Protein AF-A0A8S3CYS9-F1 (afdb_monomer)

Foldseek 3Di:
DPPPPFWDWDQDPVRQWIWIAGPLRDIDIFDDDDPDTHCVRVVVCLDPVHPRPVSVVVVVVVVVVVVVVVVPPDDDDDDDDDDDDDDPPDLDPDPDDLCQQVAFAPRVLVVCCSQQNDLSSVLCVVVVNTHLVSVLVDDDSCVCCVDDDPVNPVSQVVQFDQDPVRDTDGDVSSVVSSVVVSVVSVVSVVVVVVVVCVVVPPDPDDDPPADADPVVCVVDVVLVVLVVVVVVVVVDPDDPVVSVLLNNQQRVQVPDPDDFRDHDPSLQVVLVVCCVPVNPVRSVVCPVVRDRRHHPPD

Radius of gyration: 28.62 Å; Cα contacts (8 Å, |Δi|>4): 222; chains: 1; bounding box: 57×71×76 Å

pLDDT: mean 74.85, std 19.6, range [26.31, 97.56]

Structure (mmCIF, N/CA/C/O backbone):
data_AF-A0A8S3CYS9-F1
#
_entry.id   AF-A0A8S3CYS9-F1
#
loop_
_atom_site.group_PDB
_atom_site.id
_atom_site.type_symbol
_atom_site.label_atom_id
_atom_site.label_alt_id
_atom_site.label_comp_id
_atom_site.label_asym_id
_atom_site.label_entity_id
_atom_site.label_seq_id
_atom_site.pdbx_PDB_ins_code
_atom_site.Cartn_x
_atom_site.Cartn_y
_atom_site.Cartn_z
_atom_site.occupancy
_atom_site.B_iso_or_equiv
_atom_site.auth_seq_id
_atom_site.auth_comp_id
_atom_site.auth_asym_id
_atom_site.auth_atom_id
_atom_site.pdbx_PDB_model_num
ATOM 1 N N . LEU A 1 1 ? -2.949 31.900 -1.147 1.00 35.81 1 LEU A N 1
ATOM 2 C CA . LEU A 1 1 ? -1.528 32.241 -1.359 1.00 35.81 1 LEU A CA 1
ATOM 3 C C . LEU A 1 1 ? -0.994 32.680 -0.009 1.00 35.81 1 LEU A C 1
ATOM 5 O O . LEU A 1 1 ? -1.271 33.800 0.388 1.00 35.81 1 LEU A O 1
ATOM 9 N N . GLN A 1 2 ? -0.377 31.772 0.751 1.00 31.06 2 GLN A N 1
ATOM 10 C CA . GLN A 1 2 ? 0.400 32.197 1.918 1.00 31.06 2 GLN A CA 1
ATOM 11 C C . GLN A 1 2 ? 1.504 33.122 1.403 1.00 31.06 2 GLN A C 1
ATOM 13 O O . GLN A 1 2 ? 2.151 32.796 0.404 1.00 31.06 2 GLN A O 1
ATOM 18 N N . GLU A 1 3 ? 1.647 34.288 2.023 1.00 35.66 3 GLU A N 1
ATOM 19 C CA . GLU A 1 3 ? 2.693 35.256 1.710 1.00 35.66 3 GLU A CA 1
ATOM 20 C C . GLU A 1 3 ? 4.051 34.589 1.943 1.00 35.66 3 GLU A C 1
ATOM 22 O O . GLU A 1 3 ? 4.504 34.423 3.071 1.00 35.66 3 GLU A O 1
ATOM 27 N N . ASN A 1 4 ? 4.675 34.123 0.862 1.00 47.19 4 ASN A N 1
ATOM 28 C CA . ASN A 1 4 ? 6.021 33.579 0.912 1.00 47.19 4 ASN A CA 1
ATOM 29 C C . ASN A 1 4 ? 6.972 34.768 1.053 1.00 47.19 4 ASN A C 1
ATOM 31 O O . ASN A 1 4 ? 7.223 35.492 0.093 1.00 47.19 4 ASN A O 1
ATOM 35 N N . THR A 1 5 ? 7.473 34.987 2.263 1.00 56.91 5 THR A N 1
ATOM 36 C CA . THR A 1 5 ? 8.228 36.181 2.667 1.00 56.91 5 THR A CA 1
ATOM 37 C C . THR A 1 5 ? 9.620 36.304 2.044 1.00 56.91 5 THR A C 1
ATOM 39 O O . THR A 1 5 ? 10.365 37.184 2.443 1.00 56.91 5 THR A O 1
ATOM 42 N N . ASP A 1 6 ? 10.017 35.450 1.100 1.00 64.62 6 ASP A N 1
ATOM 43 C CA . ASP A 1 6 ? 11.408 35.367 0.630 1.00 64.62 6 ASP A CA 1
ATOM 44 C C . ASP A 1 6 ? 11.653 35.991 -0.758 1.00 64.62 6 ASP A C 1
ATOM 46 O O . ASP A 1 6 ? 12.804 36.263 -1.126 1.00 64.62 6 ASP A O 1
ATOM 50 N N . TYR A 1 7 ? 10.602 36.216 -1.552 1.00 70.69 7 TYR A N 1
ATOM 51 C CA . TYR A 1 7 ? 10.728 36.742 -2.912 1.00 70.69 7 TYR A CA 1
ATOM 52 C C . TYR A 1 7 ? 9.489 37.517 -3.368 1.00 70.69 7 TYR A C 1
ATOM 54 O O . TYR A 1 7 ? 8.360 37.217 -2.992 1.00 70.69 7 TYR A O 1
ATOM 62 N N . GLU A 1 8 ? 9.720 38.500 -4.232 1.00 80.81 8 GLU A N 1
ATOM 63 C CA . GLU A 1 8 ? 8.696 39.300 -4.896 1.00 80.81 8 GLU A CA 1
ATOM 64 C C . GLU A 1 8 ? 8.614 38.872 -6.369 1.00 80.81 8 GLU A C 1
ATOM 66 O O . GLU A 1 8 ? 9.627 38.848 -7.077 1.00 80.81 8 GLU A O 1
ATOM 71 N N . ILE A 1 9 ? 7.418 38.510 -6.841 1.00 77.38 9 ILE A N 1
ATOM 72 C CA . ILE A 1 9 ? 7.177 38.238 -8.264 1.00 77.38 9 ILE A CA 1
ATOM 73 C C . ILE A 1 9 ? 6.699 39.532 -8.914 1.00 77.38 9 ILE A C 1
ATOM 75 O O . ILE A 1 9 ? 5.634 40.044 -8.580 1.00 77.38 9 ILE A O 1
ATOM 79 N N . ILE A 1 10 ? 7.470 40.030 -9.876 1.00 80.62 10 ILE A N 1
ATOM 80 C CA . ILE A 1 10 ? 7.147 41.230 -10.643 1.00 80.62 10 ILE A CA 1
ATOM 81 C C . ILE A 1 10 ? 6.769 40.788 -12.055 1.00 80.62 10 ILE A C 1
ATOM 83 O O . ILE A 1 10 ? 7.586 40.225 -12.789 1.00 80.62 10 ILE A O 1
ATOM 87 N N . VAL A 1 11 ? 5.520 41.036 -12.438 1.00 78.12 11 VAL A N 1
ATOM 88 C CA . VAL A 1 11 ? 5.015 40.760 -13.787 1.00 78.12 11 VAL A CA 1
ATOM 89 C C . VAL A 1 11 ? 5.029 42.065 -14.572 1.00 78.12 11 VAL A C 1
ATOM 91 O O . VAL A 1 11 ? 4.364 43.024 -14.185 1.00 78.12 11 VAL A O 1
ATOM 94 N N . ASP A 1 12 ? 5.798 42.118 -15.662 1.00 72.38 12 ASP A N 1
ATOM 95 C CA . ASP A 1 12 ? 5.748 43.251 -16.587 1.00 72.38 12 ASP A CA 1
ATOM 96 C C . ASP A 1 12 ? 4.366 43.274 -17.256 1.00 72.38 12 ASP A C 1
ATOM 98 O O . ASP A 1 12 ? 3.922 42.275 -17.829 1.00 72.38 12 ASP A O 1
ATOM 102 N N . ILE A 1 13 ? 3.680 44.413 -17.173 1.00 51.00 13 ILE A N 1
ATOM 103 C CA . ILE A 1 13 ? 2.303 44.621 -17.648 1.00 51.00 13 ILE A CA 1
ATOM 104 C C . ILE A 1 13 ? 2.209 44.411 -19.171 1.00 51.00 13 ILE A C 1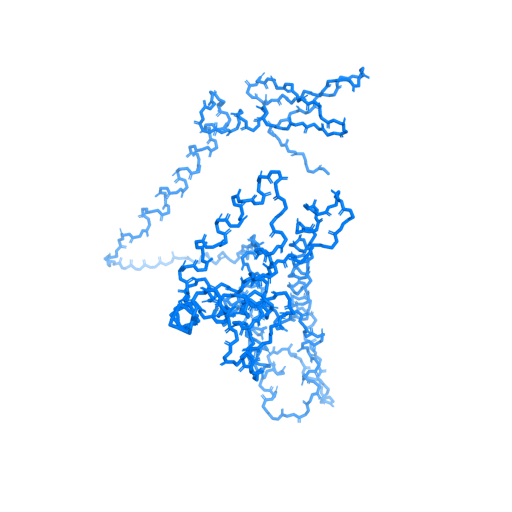
ATOM 106 O O . ILE A 1 13 ? 1.149 44.066 -19.688 1.00 51.00 13 ILE A O 1
ATOM 110 N N . ASN A 1 14 ? 3.337 44.496 -19.886 1.00 60.47 14 ASN A N 1
ATOM 111 C CA . ASN A 1 14 ? 3.435 44.150 -21.306 1.00 60.47 14 ASN A CA 1
ATOM 112 C C . ASN A 1 14 ? 3.485 42.627 -21.581 1.00 60.47 14 ASN A C 1
ATOM 114 O O . ASN A 1 14 ? 3.714 42.207 -22.715 1.00 60.47 14 ASN A O 1
ATOM 118 N N . GLY A 1 15 ? 3.297 41.782 -20.559 1.00 57.56 15 GLY A N 1
ATOM 119 C CA . GLY A 1 15 ? 2.941 40.361 -20.676 1.00 57.56 15 GLY A CA 1
ATOM 120 C C . GLY A 1 15 ? 4.047 39.405 -21.132 1.00 57.56 15 GLY A C 1
ATOM 121 O O . GLY A 1 15 ? 3.821 38.197 -21.206 1.00 57.56 15 GLY A O 1
ATOM 122 N N . ASN A 1 16 ? 5.245 39.914 -21.425 1.00 62.88 16 ASN A N 1
ATOM 123 C CA . ASN A 1 16 ? 6.307 39.112 -22.038 1.00 62.88 16 ASN A CA 1
ATOM 124 C C . ASN A 1 16 ? 7.474 38.773 -21.108 1.00 62.88 16 ASN A C 1
ATOM 126 O O . ASN A 1 16 ? 8.336 37.981 -21.491 1.00 62.88 16 ASN A O 1
ATOM 130 N N . LYS A 1 17 ? 7.526 39.341 -19.898 1.00 75.31 17 LYS A N 1
ATOM 131 C CA . LYS A 1 17 ? 8.601 39.073 -18.937 1.00 75.31 17 LYS A CA 1
ATOM 132 C C . LYS A 1 17 ? 8.051 38.959 -17.523 1.00 75.31 17 LYS A C 1
ATOM 134 O O . LYS A 1 17 ? 7.359 39.848 -17.036 1.00 75.31 17 LYS A O 1
ATOM 139 N N . VAL A 1 18 ? 8.409 37.863 -16.862 1.00 80.31 18 VAL A N 1
ATOM 140 C CA . VAL A 1 18 ? 8.200 37.680 -15.425 1.00 80.31 18 VAL A CA 1
ATOM 141 C C . VAL A 1 18 ? 9.560 37.685 -14.754 1.00 80.31 18 VAL A C 1
ATOM 143 O O . VAL A 1 18 ? 10.491 36.995 -15.180 1.00 80.31 18 VAL A O 1
ATOM 146 N N . LEU A 1 19 ? 9.672 38.501 -13.718 1.00 83.06 19 LEU A N 1
ATOM 147 C CA . LEU A 1 19 ? 10.867 38.676 -12.917 1.00 83.06 19 LEU A CA 1
ATOM 148 C C . LEU A 1 19 ? 10.582 38.133 -11.520 1.00 83.06 19 LEU A C 1
ATOM 150 O O . LEU A 1 19 ? 9.512 38.361 -10.960 1.00 83.06 19 LEU A O 1
ATOM 154 N N . ILE A 1 20 ? 11.558 37.440 -10.946 1.00 83.62 20 ILE A N 1
ATOM 155 C CA . ILE A 1 20 ? 11.566 37.131 -9.517 1.00 83.62 20 ILE A CA 1
ATOM 156 C C . ILE A 1 20 ? 12.689 37.938 -8.891 1.00 83.62 20 ILE A C 1
ATOM 158 O O . ILE A 1 20 ? 13.850 37.807 -9.290 1.00 83.62 20 ILE A O 1
ATOM 162 N N . ARG A 1 21 ? 12.341 38.771 -7.914 1.00 82.75 21 ARG A N 1
ATOM 163 C CA . ARG A 1 21 ? 13.291 39.518 -7.099 1.00 82.75 21 ARG A CA 1
ATOM 164 C C . ARG A 1 21 ? 13.425 38.827 -5.749 1.00 82.75 21 ARG A C 1
ATOM 166 O O . ARG A 1 21 ? 12.468 38.726 -4.989 1.00 82.75 21 ARG A O 1
ATOM 173 N N . CYS A 1 22 ? 14.625 38.346 -5.453 1.00 81.44 22 CYS A N 1
ATOM 174 C CA . CYS A 1 22 ? 14.971 37.898 -4.113 1.00 81.44 22 CYS A CA 1
ATOM 175 C C . CYS A 1 22 ? 15.178 39.122 -3.213 1.00 81.44 22 CYS A C 1
ATO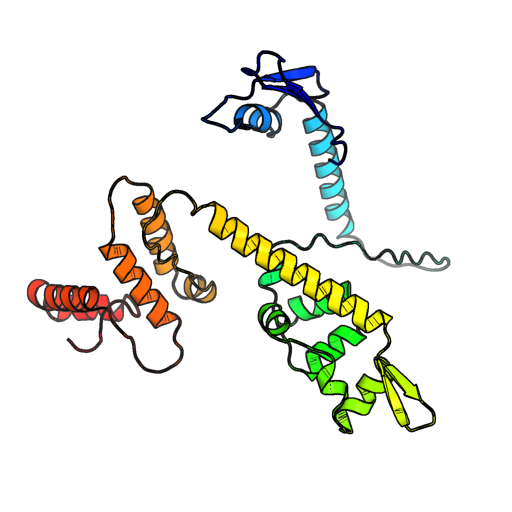M 177 O O . CYS A 1 22 ? 15.670 40.158 -3.665 1.00 81.44 22 CYS A O 1
ATOM 179 N N . GLN A 1 23 ? 14.877 38.998 -1.924 1.00 79.25 23 GLN A N 1
ATOM 180 C CA . GLN A 1 23 ? 15.127 40.062 -0.947 1.00 79.25 23 GLN A CA 1
ATOM 181 C C . GLN A 1 23 ? 16.610 40.450 -0.796 1.00 79.25 23 GLN A C 1
ATOM 183 O O . GLN A 1 23 ? 16.911 41.524 -0.287 1.00 79.25 23 GLN A O 1
ATOM 188 N N . CYS A 1 24 ? 17.554 39.636 -1.286 1.00 78.44 24 CYS A N 1
ATOM 189 C CA . CYS A 1 24 ? 18.963 40.033 -1.385 1.00 78.44 24 CYS A CA 1
ATOM 190 C C . CYS A 1 24 ? 19.227 41.092 -2.480 1.00 78.44 24 CYS A C 1
ATOM 192 O O . CYS A 1 24 ? 20.370 41.494 -2.681 1.00 78.44 24 CYS A O 1
ATOM 194 N N . GLY A 1 25 ? 18.192 41.509 -3.219 1.00 78.56 25 GLY A N 1
ATOM 195 C CA . GLY A 1 25 ? 18.263 42.452 -4.336 1.00 78.56 25 GLY A CA 1
ATOM 196 C C . GLY A 1 25 ? 18.511 41.790 -5.695 1.00 78.56 25 GLY A C 1
ATOM 197 O O . GLY A 1 25 ? 18.332 42.430 -6.733 1.00 78.56 25 GLY A O 1
ATOM 198 N N . ALA A 1 26 ? 18.872 40.503 -5.725 1.00 80.06 26 ALA A N 1
ATOM 199 C CA . ALA A 1 26 ? 19.072 39.779 -6.974 1.00 80.06 26 ALA A CA 1
ATOM 200 C C . ALA A 1 26 ? 17.746 39.611 -7.723 1.00 80.06 26 ALA A C 1
ATOM 202 O O . ALA A 1 26 ? 16.755 39.130 -7.173 1.00 80.06 26 ALA A O 1
ATOM 203 N N . THR A 1 27 ? 17.742 39.975 -9.003 1.00 83.06 27 THR A N 1
ATOM 204 C CA . THR A 1 27 ? 16.575 39.827 -9.875 1.00 83.06 27 THR A CA 1
ATOM 205 C C . THR A 1 27 ? 16.890 38.806 -10.961 1.00 83.06 27 THR A C 1
ATOM 207 O O . THR A 1 27 ? 17.894 38.923 -11.659 1.00 83.06 27 THR A O 1
ATOM 210 N N . SER A 1 28 ? 16.034 37.798 -11.105 1.00 83.12 28 SER A N 1
ATOM 211 C CA . SER A 1 28 ? 16.142 36.769 -12.139 1.00 83.12 28 SER A CA 1
ATOM 212 C C . SER A 1 28 ? 14.980 36.891 -13.113 1.00 83.12 28 SER A C 1
ATOM 214 O O . SER A 1 28 ? 13.820 36.895 -12.707 1.00 83.12 28 SER A O 1
ATOM 216 N N . THR A 1 29 ? 15.285 36.969 -14.408 1.00 84.00 29 THR A N 1
ATOM 217 C CA . THR A 1 29 ? 14.255 36.871 -15.451 1.00 84.00 29 THR A CA 1
ATOM 218 C C . THR A 1 29 ? 13.915 35.406 -15.678 1.00 84.00 29 THR A C 1
ATOM 220 O O . THR A 1 29 ? 14.807 34.581 -15.912 1.00 84.00 29 THR A O 1
ATOM 223 N N . LEU A 1 30 ? 12.627 35.081 -15.609 1.00 80.44 30 LEU A N 1
ATOM 224 C CA . LEU A 1 30 ? 12.147 33.745 -15.918 1.00 80.44 30 LEU A CA 1
ATOM 225 C C . LEU A 1 30 ? 12.046 33.582 -17.433 1.00 80.44 30 LEU A C 1
ATOM 227 O O . LEU A 1 30 ? 11.399 34.377 -18.116 1.00 80.44 30 LEU A O 1
ATOM 2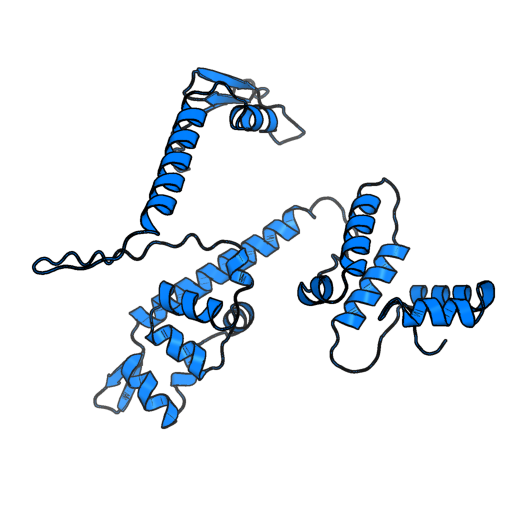31 N N . GLY A 1 31 ? 12.689 32.542 -17.962 1.00 76.12 31 GLY A N 1
ATOM 232 C CA . GLY A 1 31 ? 12.510 32.164 -19.361 1.00 76.12 31 GLY A CA 1
ATOM 233 C C . GLY A 1 31 ? 11.094 31.634 -19.575 1.00 76.12 31 GLY A C 1
ATOM 234 O O . GLY A 1 31 ? 10.596 30.881 -18.743 1.00 76.12 31 GLY A O 1
ATOM 235 N N . ARG A 1 32 ? 10.439 32.003 -20.676 1.00 76.69 32 ARG A N 1
ATOM 236 C CA . ARG A 1 32 ? 9.129 31.450 -21.041 1.00 76.69 32 ARG A CA 1
ATOM 237 C C . ARG A 1 32 ? 9.319 30.284 -22.007 1.00 76.69 32 ARG A C 1
ATOM 239 O O . ARG A 1 32 ? 9.999 30.434 -23.019 1.00 76.69 32 ARG A O 1
ATOM 246 N N . LYS A 1 33 ? 8.705 29.141 -21.708 1.00 74.88 33 LYS A N 1
ATOM 247 C CA . LYS A 1 33 ? 8.569 28.018 -22.641 1.00 74.88 33 LYS A CA 1
ATOM 248 C C . LYS A 1 33 ? 7.083 27.711 -22.776 1.00 74.88 33 LYS A C 1
ATOM 250 O O . LYS A 1 33 ? 6.438 27.333 -21.798 1.00 74.88 33 LYS A O 1
ATOM 255 N N . GLU A 1 34 ? 6.551 27.948 -23.973 1.00 81.56 34 GLU A N 1
ATOM 256 C CA . GLU A 1 34 ? 5.116 27.854 -24.275 1.00 81.56 34 GLU A CA 1
ATOM 257 C C . GLU A 1 34 ? 4.281 28.738 -23.322 1.00 81.56 34 GLU A C 1
ATOM 259 O O . GLU A 1 34 ? 4.378 29.969 -23.369 1.00 81.56 34 GLU A O 1
ATOM 264 N N . ASN A 1 35 ? 3.510 28.124 -22.418 1.00 75.38 35 ASN A N 1
ATOM 265 C CA . ASN A 1 35 ? 2.651 28.792 -21.433 1.00 75.38 35 ASN A CA 1
ATOM 266 C C . ASN A 1 35 ? 3.163 28.676 -19.988 1.00 75.38 35 ASN A C 1
ATOM 268 O O . ASN A 1 35 ? 2.417 28.929 -19.045 1.00 75.38 35 ASN A O 1
ATOM 272 N N . THR A 1 36 ? 4.434 28.310 -19.799 1.00 69.38 36 THR A N 1
ATOM 273 C CA . THR A 1 36 ? 5.048 28.163 -18.471 1.00 69.38 36 THR A CA 1
ATOM 274 C C . THR A 1 36 ? 6.319 28.997 -18.334 1.00 69.38 36 THR A C 1
ATOM 276 O O . THR A 1 36 ? 7.015 29.281 -19.315 1.00 69.38 36 THR A O 1
ATOM 279 N N . TYR A 1 37 ? 6.623 29.400 -17.100 1.00 76.56 37 TYR A N 1
ATOM 280 C CA . TYR A 1 37 ? 7.849 30.114 -16.755 1.00 76.56 37 TYR A CA 1
ATOM 281 C C . TYR A 1 37 ? 8.854 29.152 -16.123 1.00 76.56 37 TYR A C 1
ATOM 283 O O . TYR A 1 37 ? 8.556 28.455 -15.155 1.00 76.56 37 TYR A O 1
ATOM 291 N N . LEU A 1 38 ? 10.062 29.115 -16.676 1.00 77.62 38 LEU A N 1
ATOM 292 C CA . LEU A 1 38 ? 11.155 28.278 -16.209 1.00 77.62 38 LEU A CA 1
ATOM 293 C C . LEU A 1 38 ? 11.817 28.921 -14.988 1.00 77.62 38 LEU A C 1
ATOM 295 O O . LEU A 1 38 ? 12.443 29.978 -15.083 1.00 77.62 38 LEU A O 1
ATOM 299 N N . LEU A 1 39 ? 11.728 28.235 -13.849 1.00 77.94 39 LEU A N 1
ATOM 300 C CA . LEU A 1 39 ? 12.351 28.634 -12.581 1.00 77.94 39 LEU A CA 1
ATOM 301 C C . LEU A 1 39 ? 13.835 28.257 -12.484 1.00 77.94 39 LEU A C 1
ATOM 303 O O . LEU A 1 39 ? 14.471 28.555 -11.481 1.00 77.94 39 LEU A O 1
ATOM 307 N N . SER A 1 40 ? 14.414 27.623 -13.506 1.00 74.81 40 SER A N 1
ATOM 308 C CA . SER A 1 40 ? 15.796 27.119 -13.488 1.00 74.81 40 SER A CA 1
ATOM 309 C C . SER A 1 40 ? 16.833 28.200 -13.161 1.00 74.81 40 SER A C 1
ATOM 311 O O . SER A 1 40 ? 17.780 27.939 -12.419 1.00 74.81 40 SER A O 1
ATOM 313 N N . ASN A 1 41 ? 16.630 29.425 -13.651 1.00 69.69 41 ASN A N 1
ATOM 314 C CA . ASN A 1 41 ? 17.501 30.564 -13.349 1.00 69.69 41 ASN A CA 1
ATOM 315 C C . ASN A 1 41 ? 17.421 30.976 -11.871 1.00 69.69 41 ASN A C 1
ATOM 317 O O . ASN A 1 41 ? 18.443 31.265 -11.255 1.00 69.69 41 ASN A O 1
ATOM 321 N N . TYR A 1 42 ? 16.218 30.950 -11.293 1.00 73.88 42 TYR A N 1
ATOM 322 C CA . TYR A 1 42 ? 15.999 31.259 -9.882 1.00 73.88 42 TYR A CA 1
ATOM 323 C C . TYR A 1 42 ? 16.495 30.130 -8.967 1.00 73.88 42 TYR A C 1
ATOM 325 O O . TYR A 1 42 ? 17.160 30.388 -7.971 1.00 73.88 42 TYR A O 1
ATOM 333 N N . LEU A 1 43 ? 16.274 28.867 -9.335 1.00 73.62 43 LEU A N 1
ATOM 334 C CA . LEU A 1 43 ? 16.767 27.719 -8.570 1.00 73.62 43 LEU A CA 1
ATOM 335 C C . LEU A 1 43 ? 18.298 27.685 -8.513 1.00 73.62 43 LEU A C 1
ATOM 337 O O . LEU A 1 43 ? 18.857 27.395 -7.462 1.00 73.62 43 LEU A O 1
ATOM 341 N N . ARG A 1 44 ? 18.986 28.088 -9.589 1.00 73.62 44 ARG A N 1
ATOM 342 C CA . ARG A 1 44 ? 20.449 28.255 -9.580 1.00 73.62 44 ARG A CA 1
ATOM 343 C C . ARG A 1 44 ? 20.910 29.322 -8.579 1.00 73.62 44 ARG A C 1
ATOM 345 O O . ARG A 1 44 ? 21.976 29.190 -7.985 1.00 73.62 44 ARG A O 1
ATOM 352 N N . HIS A 1 45 ? 20.099 30.355 -8.360 1.00 75.81 45 HIS A N 1
ATOM 353 C CA . HIS A 1 45 ? 20.340 31.356 -7.322 1.00 75.81 45 HIS A CA 1
ATOM 354 C C . HIS A 1 45 ? 20.079 30.819 -5.901 1.00 75.81 45 HIS A C 1
ATOM 356 O O . HIS A 1 45 ? 20.628 31.358 -4.946 1.00 75.81 45 HIS A O 1
ATOM 362 N N . LEU A 1 46 ? 19.294 29.751 -5.738 1.00 68.44 46 LEU A N 1
ATOM 363 C CA . LEU A 1 46 ? 19.020 29.130 -4.437 1.00 68.44 46 LEU A CA 1
ATOM 364 C C . LEU A 1 46 ? 19.973 27.980 -4.073 1.00 68.44 46 LEU A C 1
ATOM 366 O O . LEU A 1 46 ? 20.034 27.592 -2.913 1.00 68.44 46 LEU A O 1
ATOM 370 N N . THR A 1 47 ? 20.724 27.434 -5.031 1.00 72.31 47 THR A N 1
ATOM 371 C CA . THR A 1 47 ? 21.696 26.357 -4.772 1.00 72.31 47 THR A CA 1
ATOM 372 C C . THR A 1 47 ? 23.003 26.864 -4.143 1.00 72.31 47 THR A C 1
ATOM 374 O O . THR A 1 47 ? 23.406 27.997 -4.405 1.00 72.31 47 THR A O 1
ATOM 377 N N . ASN A 1 48 ? 23.688 25.992 -3.381 1.00 56.91 48 ASN A N 1
ATOM 378 C CA . ASN A 1 48 ? 24.870 26.204 -2.507 1.00 56.91 48 ASN A CA 1
ATOM 379 C C . ASN A 1 48 ? 26.090 26.963 -3.082 1.00 56.91 48 ASN A C 1
ATOM 381 O O . ASN A 1 48 ? 27.088 27.133 -2.390 1.00 56.91 48 ASN A O 1
ATOM 385 N N . GLN A 1 49 ? 26.046 27.417 -4.331 1.00 60.75 49 GLN A N 1
ATOM 386 C CA . GLN A 1 49 ? 27.106 28.195 -4.978 1.00 60.75 49 GLN A CA 1
ATOM 387 C C . GLN A 1 49 ? 26.733 29.672 -5.176 1.00 60.75 49 GLN A C 1
ATOM 389 O O . GLN A 1 49 ? 27.495 30.417 -5.791 1.00 60.75 49 GLN A O 1
ATOM 394 N N . SER A 1 50 ? 25.568 30.119 -4.695 1.00 62.44 50 SER A N 1
ATOM 395 C CA . SER A 1 50 ? 25.143 31.505 -4.883 1.00 62.44 50 SER A CA 1
ATOM 396 C C . SER A 1 50 ? 25.679 32.442 -3.783 1.00 62.44 50 SER A C 1
ATOM 398 O O . SER A 1 50 ? 25.721 32.079 -2.604 1.00 62.44 50 SER A O 1
ATOM 400 N N . PRO A 1 51 ? 26.041 33.694 -4.123 1.00 66.50 51 PRO A N 1
ATOM 401 C CA . PRO A 1 51 ? 26.428 34.718 -3.148 1.00 66.50 51 PRO A CA 1
ATOM 402 C C . PRO A 1 51 ? 25.223 35.292 -2.369 1.00 66.50 51 PRO A C 1
ATOM 404 O O . PRO A 1 51 ? 25.300 36.383 -1.808 1.00 66.50 51 PRO A O 1
ATOM 407 N N . CYS A 1 52 ? 24.073 34.606 -2.363 1.00 75.44 52 CYS A N 1
ATOM 408 C CA . CYS A 1 52 ? 22.852 35.110 -1.749 1.00 75.44 52 CYS A CA 1
ATOM 409 C C . CYS A 1 52 ? 22.907 34.994 -0.222 1.00 75.44 52 CYS A C 1
ATOM 411 O O . CYS A 1 52 ? 22.831 33.902 0.339 1.00 75.44 52 CYS A O 1
ATOM 413 N N . ILE A 1 53 ? 22.953 36.141 0.457 1.00 70.62 53 ILE A N 1
ATOM 414 C CA . ILE A 1 53 ? 23.039 36.236 1.923 1.00 70.62 53 ILE A CA 1
ATOM 415 C C . ILE A 1 53 ? 21.866 35.524 2.624 1.00 70.62 53 ILE A C 1
ATOM 417 O O . ILE A 1 53 ? 22.040 34.969 3.704 1.00 70.62 53 ILE A O 1
ATOM 421 N N . ILE A 1 54 ? 20.676 35.497 2.016 1.00 71.31 54 ILE A N 1
ATOM 422 C CA . ILE A 1 54 ? 19.481 34.856 2.595 1.00 71.31 54 ILE A CA 1
ATOM 423 C C . ILE A 1 54 ? 19.597 33.332 2.541 1.00 71.31 54 ILE A C 1
ATOM 425 O O . ILE A 1 54 ? 19.312 32.656 3.527 1.00 71.31 54 ILE A O 1
ATOM 429 N N . VAL A 1 55 ? 20.078 32.798 1.416 1.00 66.62 55 VAL A N 1
ATOM 430 C CA . VAL A 1 55 ? 20.343 31.363 1.243 1.00 66.62 55 VAL A CA 1
ATOM 431 C C . VAL A 1 55 ? 21.458 30.923 2.191 1.00 66.62 55 VAL A C 1
ATOM 433 O O . VAL A 1 55 ? 21.308 29.925 2.887 1.00 66.62 55 VAL A O 1
ATOM 436 N N . GLN A 1 56 ? 22.526 31.717 2.316 1.00 67.69 56 GLN A N 1
ATOM 437 C CA . GLN A 1 56 ? 23.625 31.431 3.242 1.00 67.69 56 GLN A CA 1
ATOM 438 C C . GLN A 1 56 ? 23.198 31.476 4.715 1.00 67.69 56 GLN A C 1
ATOM 440 O O . GLN A 1 56 ? 23.646 30.641 5.495 1.00 67.69 56 GLN A O 1
ATOM 445 N N . LYS A 1 57 ? 22.313 32.402 5.110 1.00 71.94 57 LYS A N 1
ATOM 446 C CA . LYS A 1 57 ? 21.744 32.426 6.469 1.00 71.94 57 LYS A CA 1
ATOM 447 C C . LYS A 1 57 ? 20.887 31.192 6.753 1.00 71.94 57 LYS A C 1
ATOM 449 O O . LYS A 1 57 ? 20.997 30.624 7.831 1.00 71.94 57 LYS A O 1
ATOM 454 N N . LYS A 1 58 ? 20.066 30.750 5.794 1.00 68.38 58 LYS A N 1
ATOM 455 C CA . LYS A 1 58 ? 19.246 29.538 5.957 1.00 68.38 58 LYS A CA 1
ATOM 456 C C . LYS A 1 58 ? 20.095 28.269 6.037 1.00 68.38 58 LYS A C 1
ATOM 458 O O . LYS A 1 58 ? 19.780 27.402 6.840 1.00 68.38 58 LYS A O 1
ATOM 463 N N . LEU A 1 59 ? 21.174 28.189 5.258 1.00 66.44 59 LEU A N 1
ATOM 464 C CA . LEU A 1 59 ? 22.120 27.072 5.315 1.00 66.44 59 LEU A CA 1
ATOM 465 C C . LEU A 1 59 ? 22.882 27.042 6.644 1.00 66.44 59 LEU A C 1
ATOM 467 O O . LEU A 1 59 ? 22.918 25.999 7.279 1.00 66.44 59 LEU A O 1
ATOM 471 N N . LYS A 1 60 ? 23.379 28.189 7.131 1.00 66.19 60 LYS A N 1
ATOM 472 C CA . LYS A 1 60 ? 24.021 28.263 8.456 1.00 66.19 60 LYS A CA 1
ATOM 473 C C . LYS A 1 60 ? 23.086 27.848 9.589 1.00 66.19 60 LYS A C 1
ATOM 475 O O . LYS A 1 60 ? 23.487 27.059 10.431 1.00 66.19 60 LYS A O 1
ATOM 480 N N . ASN A 1 61 ? 21.836 28.310 9.570 1.00 67.94 61 ASN A N 1
ATOM 481 C CA . ASN A 1 61 ? 20.856 27.899 10.574 1.00 67.94 61 ASN A CA 1
ATOM 482 C C . ASN A 1 61 ? 20.539 26.395 10.482 1.00 67.94 61 ASN A C 1
ATOM 484 O O . ASN A 1 61 ? 20.313 25.759 11.503 1.00 67.94 61 ASN A O 1
ATOM 488 N N . ALA A 1 62 ? 20.516 25.813 9.278 1.00 62.75 62 ALA A N 1
ATOM 489 C CA . ALA A 1 62 ? 20.296 24.378 9.096 1.00 62.75 62 ALA A CA 1
ATOM 490 C C . ALA A 1 62 ? 21.486 23.536 9.592 1.00 62.75 62 ALA A C 1
ATOM 492 O O . ALA A 1 62 ? 21.274 22.488 10.199 1.00 62.75 62 ALA A O 1
ATOM 493 N N . ASP A 1 63 ? 22.713 24.016 9.386 1.00 63.00 63 ASP A N 1
ATOM 494 C CA . ASP A 1 63 ? 23.937 23.367 9.863 1.00 63.00 63 ASP A CA 1
ATOM 495 C C . ASP A 1 63 ? 24.084 23.477 11.394 1.00 63.00 63 ASP A C 1
ATOM 497 O O . ASP A 1 63 ? 24.496 22.513 12.037 1.00 63.00 63 ASP A O 1
ATOM 501 N N . GLU A 1 64 ? 23.681 24.601 12.001 1.00 61.38 64 GLU A N 1
ATOM 502 C CA . GLU A 1 64 ? 23.623 24.769 13.465 1.00 61.38 64 GLU A CA 1
ATOM 503 C C . GLU A 1 64 ? 22.597 23.815 14.102 1.00 61.38 64 GLU A C 1
ATOM 505 O O . GLU A 1 64 ? 22.902 23.140 15.083 1.00 61.38 64 GLU A O 1
ATOM 510 N N . ILE A 1 65 ? 21.422 23.654 13.481 1.00 57.94 65 ILE A N 1
ATOM 511 C CA . ILE A 1 65 ? 20.408 22.679 13.916 1.00 57.94 65 ILE A CA 1
ATOM 512 C C . ILE A 1 65 ? 20.922 21.236 13.761 1.00 57.94 65 ILE A C 1
ATOM 514 O O . ILE A 1 65 ? 20.609 20.373 14.580 1.00 57.94 65 ILE A O 1
ATOM 518 N N . ALA A 1 66 ? 21.717 20.938 12.732 1.00 56.44 66 ALA A N 1
ATOM 519 C CA . ALA A 1 66 ? 22.310 19.613 12.552 1.00 56.44 66 ALA A CA 1
ATOM 520 C C . ALA A 1 66 ? 23.437 19.324 13.566 1.00 56.44 66 ALA A C 1
ATOM 522 O O . ALA A 1 66 ? 23.573 18.185 14.014 1.00 56.44 66 ALA A O 1
ATOM 523 N N . ALA A 1 67 ? 24.211 20.341 13.958 1.00 55.75 67 ALA A N 1
ATOM 524 C CA . ALA A 1 67 ? 25.286 20.219 14.942 1.00 55.75 67 ALA A CA 1
ATOM 525 C C . ALA A 1 67 ? 24.761 20.009 16.376 1.00 55.75 67 ALA A C 1
ATOM 527 O O . ALA A 1 67 ? 25.271 19.137 17.084 1.00 55.75 67 ALA A O 1
ATOM 528 N N . ASP A 1 68 ? 23.698 20.716 16.775 1.00 50.00 68 ASP A N 1
ATOM 529 C CA . ASP A 1 68 ? 23.060 20.547 18.095 1.00 50.00 68 ASP A CA 1
ATOM 530 C C . ASP A 1 68 ? 22.434 19.150 18.274 1.00 50.00 68 ASP A C 1
ATOM 532 O O . ASP A 1 68 ? 22.442 18.574 19.366 1.00 50.00 68 ASP A O 1
ATOM 536 N N . ASN A 1 69 ? 21.960 18.542 17.184 1.00 50.22 69 ASN A N 1
ATOM 537 C CA . ASN A 1 69 ? 21.429 17.177 17.203 1.00 50.22 69 ASN A CA 1
ATOM 538 C C . ASN A 1 69 ? 22.522 16.094 17.291 1.00 50.22 69 ASN A C 1
ATOM 540 O O . ASN A 1 69 ? 22.225 14.967 17.682 1.00 50.22 69 ASN A O 1
ATOM 544 N N . LEU A 1 70 ? 23.781 16.411 16.965 1.00 46.56 70 LEU A N 1
ATOM 545 C CA . LEU A 1 70 ? 24.902 15.470 17.071 1.00 46.56 70 LEU A CA 1
ATOM 546 C C . LEU A 1 70 ? 25.565 15.514 18.460 1.00 46.56 70 LEU A C 1
ATOM 548 O O . LEU A 1 70 ? 25.982 14.477 18.981 1.00 46.56 70 LEU A O 1
ATOM 552 N N . ALA A 1 71 ? 25.615 16.698 19.081 1.00 45.09 71 ALA A N 1
ATOM 553 C CA . ALA A 1 71 ? 26.222 16.919 20.397 1.00 45.09 71 ALA A CA 1
ATOM 554 C C . ALA A 1 71 ? 25.401 16.351 21.574 1.00 45.09 71 ALA A C 1
ATOM 556 O O . ALA A 1 71 ? 25.941 16.160 22.658 1.00 45.09 71 ALA A O 1
ATOM 557 N N . SER A 1 72 ? 24.121 16.022 21.372 1.00 47.56 72 SER A N 1
ATOM 558 C CA . SER A 1 72 ? 23.235 15.478 22.416 1.00 47.56 72 SER A CA 1
ATOM 559 C C . SER A 1 72 ? 23.307 13.950 22.599 1.00 47.56 72 SER A C 1
ATOM 561 O O . SER A 1 72 ? 22.538 13.395 23.381 1.00 47.56 72 SER A O 1
ATOM 563 N N . SER A 1 73 ? 24.230 13.252 21.916 1.00 40.62 73 SER A N 1
ATOM 564 C CA . SER A 1 73 ? 24.314 11.776 21.921 1.00 40.62 73 SER A CA 1
ATOM 565 C C . SER A 1 73 ? 25.445 11.159 22.764 1.00 40.62 73 SER A C 1
ATOM 567 O O . SER A 1 73 ? 25.558 9.935 22.814 1.00 40.62 73 SER A O 1
ATOM 569 N N . PHE A 1 74 ? 26.247 11.958 23.473 1.00 41.53 74 PHE A N 1
ATOM 570 C CA . PHE A 1 74 ? 27.299 11.463 24.371 1.00 41.53 74 PHE A CA 1
ATOM 571 C C . PHE A 1 74 ? 27.382 12.306 25.649 1.00 41.53 74 PHE A C 1
ATOM 573 O O . PHE A 1 74 ? 28.127 13.275 25.693 1.00 41.53 74 PHE A O 1
ATOM 580 N N . ASP A 1 75 ? 26.623 11.928 26.680 1.00 31.83 75 ASP A N 1
ATOM 581 C CA . ASP A 1 75 ? 27.077 11.982 28.077 1.00 31.83 75 ASP A CA 1
ATOM 582 C C . ASP A 1 75 ? 26.042 11.321 29.000 1.00 31.83 75 ASP A C 1
ATOM 584 O O . ASP A 1 75 ? 24.919 11.796 29.162 1.00 31.83 75 ASP A O 1
ATOM 588 N N . THR A 1 76 ? 26.426 10.217 29.641 1.00 35.41 76 THR A N 1
ATOM 589 C CA . THR A 1 76 ? 25.738 9.703 30.831 1.00 35.41 76 THR A CA 1
ATOM 590 C C . THR A 1 76 ? 26.772 9.288 31.866 1.00 35.41 76 THR A C 1
ATOM 592 O O . THR A 1 76 ? 27.332 8.196 31.771 1.00 35.41 76 THR A O 1
ATOM 595 N N . THR A 1 77 ? 26.956 10.126 32.886 1.00 33.66 77 THR A N 1
ATOM 596 C CA . THR A 1 77 ? 27.295 9.697 34.250 1.00 33.66 77 THR A CA 1
ATOM 597 C C . THR A 1 77 ? 26.562 10.569 35.273 1.00 33.66 77 THR A C 1
ATOM 599 O O . THR A 1 77 ? 26.553 11.791 35.159 1.00 33.66 77 THR A O 1
ATOM 602 N N . ASP A 1 78 ? 25.946 9.872 36.231 1.00 31.12 78 ASP A N 1
ATOM 603 C CA . ASP A 1 78 ? 25.224 10.255 37.456 1.00 31.12 78 ASP A CA 1
ATOM 604 C C . ASP A 1 78 ? 25.474 11.636 38.107 1.00 31.12 78 ASP A C 1
ATOM 606 O O . ASP A 1 78 ? 26.612 12.072 38.259 1.00 31.12 78 ASP A O 1
ATOM 610 N N . VAL A 1 79 ? 24.403 12.247 38.652 1.00 34.94 79 VAL A N 1
ATOM 611 C CA . VAL A 1 79 ? 24.085 12.341 40.106 1.00 34.94 79 VAL A CA 1
ATOM 612 C C . VAL A 1 79 ? 22.957 13.379 40.367 1.00 34.94 79 VAL A C 1
ATOM 614 O O . VAL A 1 79 ? 23.087 14.554 40.057 1.00 34.94 79 VAL A O 1
ATOM 617 N N . SER A 1 80 ? 21.900 12.921 41.059 1.00 30.28 80 SER A N 1
ATOM 618 C CA . SER A 1 80 ? 21.056 13.622 42.060 1.00 30.28 80 SER A CA 1
ATOM 619 C C . SER A 1 80 ? 20.152 14.830 41.712 1.00 30.28 80 SER A C 1
ATOM 621 O O . SER A 1 80 ? 20.590 15.968 41.620 1.00 30.28 80 SER A O 1
ATOM 623 N N . ALA A 1 81 ? 18.851 14.543 41.852 1.00 31.08 81 ALA A N 1
ATOM 624 C CA . ALA A 1 81 ? 17.813 15.263 42.610 1.00 31.08 81 ALA A CA 1
ATOM 625 C C . ALA A 1 81 ? 17.237 16.621 42.138 1.00 31.08 81 ALA A C 1
ATOM 627 O O . ALA A 1 81 ? 17.835 17.681 42.267 1.00 31.08 81 ALA A O 1
ATOM 628 N N . ASP A 1 82 ? 15.930 16.515 41.873 1.00 28.27 82 ASP A N 1
ATOM 629 C CA . ASP A 1 82 ? 14.829 17.370 42.340 1.00 28.27 82 ASP A CA 1
ATOM 630 C C . ASP A 1 82 ? 14.317 18.511 41.436 1.00 28.27 82 ASP A C 1
ATOM 632 O O . ASP A 1 82 ? 15.043 19.397 41.003 1.00 28.27 82 ASP A O 1
ATOM 636 N N . LYS A 1 83 ? 12.984 18.482 41.257 1.00 28.88 83 LYS A N 1
ATOM 637 C CA . LYS A 1 83 ? 12.075 19.526 40.741 1.00 28.88 83 LYS A CA 1
ATOM 638 C C . LYS A 1 83 ? 12.327 20.089 39.330 1.00 28.88 83 LYS A C 1
ATOM 640 O O . LYS A 1 83 ? 13.118 21.000 39.131 1.00 28.88 83 LYS A O 1
ATOM 645 N N . THR A 1 84 ? 11.424 19.816 38.383 1.00 26.31 84 THR A N 1
ATOM 646 C CA . THR A 1 84 ? 10.131 20.522 38.184 1.00 26.31 84 THR A CA 1
ATOM 647 C C . THR A 1 84 ? 9.517 20.094 36.840 1.00 26.31 84 THR A C 1
ATOM 649 O O . THR A 1 84 ? 10.215 19.960 35.841 1.00 26.31 84 THR A O 1
ATOM 652 N N . LEU A 1 85 ? 8.197 19.895 36.826 1.00 30.45 85 LEU A N 1
ATOM 653 C CA . LEU A 1 85 ? 7.347 19.711 35.646 1.00 30.45 85 LEU A CA 1
ATOM 654 C C . LEU A 1 85 ? 7.610 20.740 34.535 1.00 30.45 85 LEU A C 1
ATOM 656 O O . LEU A 1 85 ? 7.391 21.926 34.767 1.00 30.45 85 LEU A O 1
ATOM 660 N N . ILE A 1 86 ? 7.866 20.263 33.312 1.00 26.61 86 ILE A N 1
ATOM 661 C CA . ILE A 1 86 ? 7.252 20.801 32.086 1.00 26.61 86 ILE A CA 1
ATOM 662 C C . ILE A 1 86 ? 6.897 19.609 31.183 1.00 26.61 86 ILE A C 1
ATOM 664 O O . ILE A 1 86 ? 7.720 19.117 30.415 1.00 26.61 86 ILE A O 1
ATOM 668 N N . MET A 1 87 ? 5.653 19.132 31.286 1.00 32.62 87 MET A N 1
ATOM 669 C CA . MET A 1 87 ? 5.023 18.376 30.203 1.00 32.62 87 MET A CA 1
ATOM 670 C C . MET A 1 87 ? 4.841 19.339 29.031 1.00 32.62 87 MET A C 1
ATOM 672 O O . MET A 1 87 ? 4.022 20.254 29.101 1.00 32.62 87 MET A O 1
ATOM 676 N N . SER A 1 88 ? 5.615 19.154 27.968 1.00 27.42 88 SER A N 1
ATOM 677 C CA . SER A 1 88 ? 5.353 19.787 26.677 1.00 27.42 88 SER A CA 1
ATOM 678 C C . SER A 1 88 ? 4.683 18.767 25.758 1.00 27.42 88 SER A C 1
ATOM 680 O O . SER A 1 88 ? 5.279 18.238 24.826 1.00 27.42 88 SER A O 1
ATOM 682 N N . ASP A 1 89 ? 3.403 18.503 26.027 1.00 33.78 89 ASP A N 1
ATOM 683 C CA . ASP A 1 89 ? 2.504 17.880 25.056 1.00 33.78 89 ASP A CA 1
ATOM 684 C C . ASP A 1 89 ? 2.216 18.898 23.947 1.00 33.78 89 ASP A C 1
ATOM 686 O O . ASP A 1 89 ? 1.218 19.620 23.959 1.00 33.78 89 ASP A O 1
ATOM 690 N N . THR A 1 90 ? 3.112 18.969 22.970 1.00 32.88 90 THR A N 1
ATOM 691 C CA . THR A 1 90 ? 2.746 19.454 21.641 1.00 32.88 90 THR A CA 1
ATOM 692 C C . THR A 1 90 ? 2.805 18.255 20.705 1.00 32.88 90 THR A C 1
ATOM 694 O O . THR A 1 90 ? 3.890 17.707 20.505 1.00 32.88 90 THR A O 1
ATOM 697 N N . PRO A 1 91 ? 1.670 17.786 20.147 1.00 37.31 91 PRO A N 1
ATOM 698 C CA . PRO A 1 91 ? 1.726 16.821 19.068 1.00 37.31 91 PRO A CA 1
ATOM 699 C C . PRO A 1 91 ? 2.343 17.562 17.889 1.00 37.31 91 PRO A C 1
ATOM 701 O O . PRO A 1 91 ? 1.715 18.407 17.249 1.00 37.31 91 PRO A O 1
ATOM 704 N N . SER A 1 92 ? 3.627 17.297 17.674 1.00 38.59 92 SER A N 1
ATOM 705 C CA . SER A 1 92 ? 4.353 17.696 16.485 1.00 38.59 92 SER A CA 1
ATOM 706 C C . SER A 1 92 ? 3.524 17.213 15.303 1.00 38.59 92 SER A C 1
ATOM 708 O O . SER A 1 92 ? 3.258 16.023 15.151 1.00 38.59 92 SER A O 1
ATOM 710 N N . ASN A 1 93 ? 3.042 18.164 14.509 1.00 41.03 93 ASN A N 1
ATOM 711 C CA . ASN A 1 93 ? 2.334 17.898 13.272 1.00 41.03 93 ASN A CA 1
ATOM 712 C C . ASN A 1 93 ? 3.380 17.311 12.319 1.00 41.03 93 ASN A C 1
ATOM 714 O O . ASN A 1 93 ? 4.136 18.045 11.682 1.00 41.03 93 ASN A O 1
ATOM 718 N N . ILE A 1 94 ? 3.543 15.989 12.355 1.00 50.78 94 ILE A N 1
ATOM 719 C CA . ILE A 1 94 ? 4.548 15.305 11.550 1.00 50.78 94 ILE A CA 1
ATOM 720 C C . ILE A 1 94 ? 4.173 15.539 10.107 1.00 50.78 94 ILE A C 1
ATOM 722 O O . ILE A 1 94 ? 3.065 15.225 9.672 1.00 50.78 94 ILE A O 1
ATOM 726 N N . ASN A 1 95 ? 5.119 16.098 9.372 1.00 55.62 95 ASN A N 1
ATOM 727 C CA . ASN A 1 95 ? 5.005 16.223 7.941 1.00 55.62 95 ASN A CA 1
ATOM 728 C C . ASN A 1 95 ? 5.067 14.806 7.352 1.00 55.62 95 ASN A C 1
ATOM 730 O O . ASN A 1 95 ? 6.145 14.224 7.234 1.00 55.62 95 ASN A O 1
ATOM 734 N N . LEU A 1 96 ? 3.898 14.216 7.099 1.00 70.56 96 LEU A N 1
ATOM 735 C CA . LEU A 1 96 ? 3.771 12.893 6.502 1.00 70.56 96 LEU A CA 1
ATOM 736 C C . LEU A 1 96 ? 4.356 12.959 5.087 1.00 70.56 96 LEU A C 1
ATOM 738 O O . LEU A 1 96 ? 3.795 13.599 4.200 1.00 70.56 96 LEU A O 1
ATOM 742 N N . THR A 1 97 ? 5.514 12.337 4.891 1.00 76.62 97 THR A N 1
ATOM 743 C CA . THR A 1 97 ? 6.169 12.243 3.582 1.00 76.62 97 THR A CA 1
ATOM 744 C C . THR A 1 97 ? 5.568 11.099 2.762 1.00 76.62 97 THR A C 1
ATOM 746 O O . THR A 1 97 ? 4.912 10.211 3.301 1.00 76.62 97 THR A O 1
ATOM 749 N N . GLU A 1 98 ? 5.821 11.071 1.449 1.00 71.12 98 GLU A N 1
ATOM 750 C CA . GLU A 1 98 ? 5.335 10.002 0.553 1.00 71.12 98 GLU A CA 1
ATOM 751 C C . GLU A 1 98 ? 5.784 8.594 0.986 1.00 71.12 98 GLU A C 1
ATOM 753 O O . GLU A 1 98 ? 5.102 7.611 0.705 1.00 71.12 98 GLU A O 1
ATOM 758 N N . GLN A 1 99 ? 6.887 8.490 1.737 1.00 80.69 99 GLN A N 1
ATOM 759 C CA . GLN A 1 99 ? 7.390 7.222 2.274 1.00 80.69 99 GLN A CA 1
ATOM 760 C C . GLN A 1 99 ? 6.389 6.542 3.213 1.00 80.69 99 GLN A C 1
ATOM 762 O O . GLN A 1 99 ? 6.378 5.315 3.289 1.00 80.69 99 GLN A O 1
ATOM 767 N N . VAL A 1 100 ? 5.516 7.312 3.870 1.00 87.81 100 VAL A N 1
ATOM 768 C CA . VAL A 1 100 ? 4.501 6.795 4.795 1.00 87.81 100 VAL A CA 1
ATOM 769 C C . VAL A 1 100 ? 3.586 5.766 4.129 1.00 87.81 100 VAL A C 1
ATOM 771 O O . VAL A 1 100 ? 3.179 4.811 4.782 1.00 87.81 100 VAL A O 1
ATOM 774 N N . LEU A 1 101 ? 3.311 5.898 2.827 1.00 89.75 101 LEU A N 1
ATOM 775 C CA . LEU A 1 101 ? 2.450 4.959 2.098 1.00 89.75 101 LEU A CA 1
ATOM 776 C C . LEU A 1 101 ? 3.031 3.535 2.044 1.00 89.75 101 LEU A C 1
ATOM 778 O O . LEU A 1 101 ? 2.285 2.578 1.900 1.00 89.75 101 LEU A O 1
ATOM 782 N N . SER A 1 102 ? 4.347 3.384 2.219 1.00 88.31 102 SER A N 1
ATOM 783 C CA . SER A 1 102 ? 5.026 2.081 2.241 1.00 88.31 102 SER A CA 1
ATOM 784 C C . SER A 1 102 ? 5.124 1.441 3.632 1.00 88.31 102 SER A C 1
ATOM 786 O O . SER A 1 102 ? 5.683 0.351 3.763 1.00 88.31 102 SER A O 1
ATOM 788 N N . PHE A 1 103 ? 4.622 2.095 4.686 1.00 91.62 103 PHE A N 1
ATOM 789 C CA . PHE A 1 103 ? 4.807 1.614 6.055 1.00 91.62 103 PHE A CA 1
ATOM 790 C C . PHE A 1 103 ? 4.007 0.335 6.329 1.00 91.62 103 PHE A C 1
ATOM 792 O O . PHE A 1 103 ? 2.828 0.212 5.982 1.00 91.62 103 PHE A O 1
ATOM 799 N N . ARG A 1 104 ? 4.672 -0.617 6.995 1.00 92.94 104 ARG A N 1
ATOM 800 C CA . ARG A 1 104 ? 4.140 -1.929 7.384 1.00 92.94 104 ARG A CA 1
ATOM 801 C C . ARG A 1 104 ? 4.588 -2.293 8.799 1.00 92.94 104 ARG A C 1
ATOM 803 O O . ARG A 1 104 ? 5.647 -1.848 9.244 1.00 92.94 104 ARG A O 1
ATOM 810 N N . ASN A 1 105 ? 3.810 -3.144 9.459 1.00 95.50 105 ASN A N 1
ATOM 811 C CA . ASN A 1 105 ? 4.050 -3.692 10.792 1.00 95.50 105 ASN A CA 1
ATOM 812 C C . ASN A 1 105 ? 4.393 -2.588 11.807 1.00 95.50 105 ASN A C 1
ATOM 814 O O . ASN A 1 105 ? 3.659 -1.610 11.913 1.00 95.50 105 ASN A O 1
ATOM 818 N N . GLU A 1 106 ? 5.518 -2.708 12.516 1.00 95.38 106 GLU A N 1
ATOM 819 C CA . GLU A 1 106 ? 5.933 -1.776 13.573 1.00 95.38 106 GLU A CA 1
ATOM 820 C C . GLU A 1 106 ? 5.968 -0.312 13.118 1.00 95.38 106 GLU A C 1
ATOM 822 O O . GLU A 1 106 ? 5.450 0.553 13.813 1.00 95.38 106 GLU A O 1
ATOM 827 N N . LEU A 1 107 ? 6.463 -0.021 11.908 1.00 93.50 107 LEU A N 1
ATOM 828 C CA . LEU A 1 107 ? 6.495 1.356 11.393 1.00 93.50 107 LEU A CA 1
ATOM 829 C C . LEU A 1 107 ? 5.087 1.931 11.198 1.00 93.50 107 LEU A C 1
ATOM 831 O O . LEU A 1 107 ? 4.844 3.113 11.445 1.00 93.50 107 LEU A O 1
ATOM 835 N N . PHE A 1 108 ? 4.151 1.093 10.752 1.00 96.56 108 PHE A N 1
ATOM 836 C CA . PHE A 1 108 ? 2.748 1.472 10.638 1.00 96.56 108 PHE A CA 1
ATOM 837 C C . PHE A 1 108 ? 2.118 1.662 12.025 1.00 96.56 108 PHE A C 1
ATOM 839 O O . PHE A 1 108 ? 1.413 2.644 12.258 1.00 96.56 108 PHE A O 1
ATOM 846 N N . TYR A 1 109 ? 2.407 0.771 12.969 1.00 97.38 109 TYR A N 1
ATOM 847 C CA . TYR A 1 109 ? 1.888 0.849 14.331 1.00 97.38 109 TYR A CA 1
ATOM 848 C C . TYR A 1 109 ? 2.393 2.068 15.101 1.00 97.38 109 TYR A C 1
ATOM 850 O O . TYR A 1 109 ? 1.593 2.750 15.748 1.00 97.38 109 TYR A O 1
ATOM 858 N N . ASP A 1 110 ? 3.675 2.398 14.977 1.00 96.38 110 ASP A N 1
ATOM 859 C CA . ASP A 1 110 ? 4.261 3.603 15.559 1.00 96.38 110 ASP A CA 1
ATOM 860 C C . ASP A 1 110 ? 3.599 4.859 14.996 1.00 96.38 110 ASP A C 1
ATOM 862 O O . ASP A 1 110 ? 3.192 5.746 15.752 1.00 96.38 110 ASP A O 1
ATOM 866 N N . LEU A 1 111 ? 3.384 4.894 13.679 1.00 96.19 111 LEU A N 1
ATOM 867 C CA . LEU A 1 111 ? 2.676 5.982 13.018 1.00 96.19 111 LEU A CA 1
ATOM 868 C C . LEU A 1 111 ? 1.243 6.140 13.548 1.00 96.19 111 LEU A C 1
ATOM 870 O O . LEU A 1 111 ? 0.839 7.247 13.913 1.00 96.19 111 LEU A O 1
ATOM 874 N N . VAL A 1 112 ? 0.469 5.053 13.621 1.00 97.00 112 VAL A N 1
ATOM 875 C CA . VAL A 1 112 ? -0.912 5.085 14.133 1.00 97.00 112 VAL A CA 1
ATOM 876 C C . VAL A 1 112 ? -0.934 5.542 15.588 1.00 97.00 112 VAL A C 1
ATOM 878 O O . VAL A 1 112 ? -1.745 6.393 15.957 1.00 97.00 112 VAL A O 1
ATOM 881 N N . LYS A 1 113 ? -0.029 5.027 16.422 1.00 97.12 113 LYS A N 1
ATOM 882 C CA . LYS A 1 113 ? 0.080 5.417 17.830 1.00 97.12 113 LYS A CA 1
ATOM 883 C C . LYS A 1 113 ? 0.392 6.901 17.975 1.00 97.12 113 LYS A C 1
ATOM 885 O O . LYS A 1 113 ? -0.200 7.559 18.828 1.00 97.12 113 LYS A O 1
ATOM 890 N N . GLN A 1 114 ? 1.280 7.426 17.140 1.00 95.44 114 GLN A N 1
ATOM 891 C CA . GLN A 1 114 ? 1.689 8.821 17.183 1.00 95.44 114 GLN A CA 1
ATOM 892 C C . GLN A 1 114 ? 0.591 9.772 16.688 1.00 95.44 114 GLN A C 1
ATOM 894 O O . GLN A 1 114 ? 0.377 10.821 17.291 1.00 95.44 114 GLN A O 1
ATOM 899 N N . GLN A 1 115 ? -0.138 9.399 15.632 1.00 94.94 115 GLN A N 1
ATOM 900 C CA . GLN A 1 115 ? -1.171 10.251 15.027 1.00 94.94 115 GLN A CA 1
ATOM 901 C C . GLN A 1 115 ? -2.540 10.123 15.709 1.00 94.94 115 GLN A C 1
ATOM 903 O O . GLN A 1 115 ? -3.252 11.110 15.902 1.00 94.94 115 GLN A O 1
ATOM 908 N N . CYS A 1 116 ? -2.924 8.907 16.095 1.00 96.19 116 CYS A N 1
ATOM 909 C CA . CYS A 1 116 ? -4.270 8.590 16.574 1.00 96.19 116 CYS A CA 1
ATOM 910 C C . CYS A 1 116 ? -4.317 8.170 18.053 1.00 96.19 116 CYS A C 1
ATOM 912 O O . CYS A 1 116 ? -5.392 8.191 18.662 1.00 96.19 116 CYS A O 1
ATOM 914 N N . GLY A 1 117 ? -3.174 7.837 18.655 1.00 96.69 117 GLY A N 1
ATOM 915 C CA . GLY A 1 117 ? -3.067 7.365 20.035 1.00 96.69 117 GLY A CA 1
ATOM 916 C C . GLY A 1 117 ? -3.138 5.842 20.174 1.00 96.69 117 GLY A C 1
ATOM 917 O O . GLY A 1 117 ? -3.440 5.105 19.237 1.00 96.69 117 GLY A O 1
ATOM 918 N N . THR A 1 118 ? -2.885 5.357 21.389 1.00 97.31 118 THR A N 1
ATOM 919 C CA . THR A 1 118 ? -2.788 3.920 21.704 1.00 97.31 118 THR A CA 1
ATOM 920 C C . THR A 1 118 ? -4.083 3.147 21.472 1.00 97.31 118 THR A C 1
ATOM 922 O O . THR A 1 118 ? -4.039 2.013 21.014 1.00 97.31 118 THR A O 1
ATOM 925 N N . ILE A 1 119 ? -5.243 3.757 21.728 1.00 96.94 119 ILE A N 1
ATOM 926 C CA . ILE A 1 119 ? -6.542 3.096 21.524 1.00 96.94 119 ILE A CA 1
ATOM 927 C C . ILE A 1 119 ? -6.766 2.788 20.037 1.00 96.94 119 ILE A C 1
ATOM 929 O O . ILE A 1 119 ? -7.277 1.726 19.703 1.00 96.94 119 ILE A O 1
ATOM 933 N N . ALA A 1 120 ? -6.376 3.703 19.144 1.00 97.12 120 ALA A N 1
ATOM 934 C CA . ALA A 1 120 ? -6.479 3.477 17.707 1.00 97.12 120 ALA A CA 1
ATOM 935 C C . ALA A 1 120 ? -5.516 2.381 17.240 1.00 97.12 120 ALA A C 1
ATOM 937 O O . ALA A 1 120 ? -5.910 1.547 16.437 1.00 97.12 120 ALA A O 1
ATOM 938 N N . LEU A 1 121 ? -4.295 2.343 17.784 1.00 97.56 121 LEU A N 1
ATOM 939 C CA . LEU A 1 121 ? -3.351 1.257 17.519 1.00 97.56 121 LEU A CA 1
ATOM 940 C C . LEU A 1 121 ? -3.946 -0.109 17.895 1.00 97.56 121 LEU A C 1
ATOM 942 O O . LEU A 1 121 ? -3.946 -1.017 17.071 1.00 97.56 121 LEU A O 1
ATOM 946 N N . GLU A 1 122 ? -4.496 -0.242 19.103 1.00 96.25 122 GLU A N 1
ATOM 947 C CA . GLU A 1 122 ? -5.119 -1.498 19.539 1.00 96.25 122 GLU A CA 1
ATOM 948 C C . GLU A 1 122 ? -6.283 -1.909 18.616 1.00 96.25 122 GLU A C 1
ATOM 950 O O . GLU A 1 122 ? -6.431 -3.088 18.304 1.00 96.25 122 GLU A O 1
ATOM 955 N N . LEU A 1 123 ? -7.079 -0.947 18.125 1.00 95.94 123 LEU A N 1
ATOM 956 C CA . LEU A 1 123 ? -8.143 -1.214 17.146 1.00 95.94 123 LEU A CA 1
ATOM 957 C C . LEU A 1 123 ? -7.602 -1.765 15.818 1.00 95.94 123 LEU A C 1
ATOM 959 O O . LEU A 1 123 ? -8.255 -2.624 15.226 1.00 95.94 123 LEU A O 1
ATOM 963 N N . MET A 1 124 ? -6.442 -1.285 15.353 1.00 96.44 124 MET A N 1
ATOM 964 C CA . MET A 1 124 ? -5.800 -1.811 14.141 1.00 96.44 124 MET A CA 1
ATOM 965 C C . MET A 1 124 ? -5.289 -3.234 14.365 1.00 96.44 124 MET A C 1
ATOM 967 O O . MET A 1 124 ? -5.541 -4.109 13.545 1.00 96.44 124 MET A O 1
ATOM 971 N N . GLN A 1 125 ? -4.636 -3.483 15.504 1.00 95.38 125 GLN A N 1
ATOM 972 C CA . GLN A 1 125 ? -4.057 -4.788 15.834 1.00 95.38 125 GLN A CA 1
ATOM 973 C C . GLN A 1 125 ? -5.117 -5.884 15.988 1.00 95.38 125 GLN A C 1
ATOM 975 O O . GLN A 1 125 ? -4.920 -6.991 15.500 1.00 95.38 125 GLN A O 1
ATOM 980 N N . VAL A 1 126 ? -6.256 -5.584 16.623 1.00 94.75 126 VAL A N 1
ATOM 981 C CA . VAL A 1 126 ? -7.355 -6.559 16.778 1.00 94.75 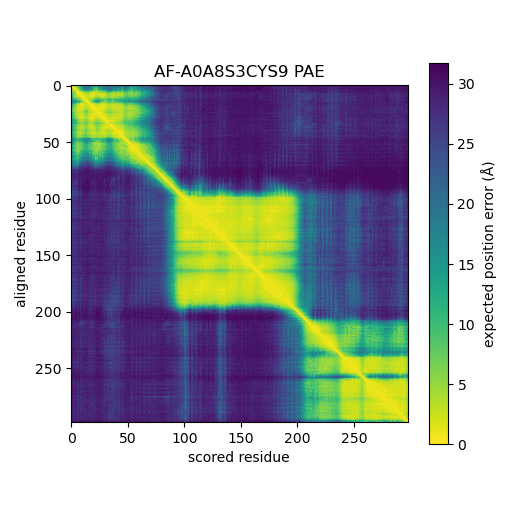126 VAL A CA 1
ATOM 982 C C . VAL A 1 126 ? -7.959 -6.962 15.427 1.00 94.75 126 VAL A C 1
ATOM 984 O O . VAL A 1 126 ? -8.447 -8.078 15.286 1.00 94.75 126 VAL A O 1
ATOM 987 N N . GLN A 1 127 ? -7.913 -6.076 14.432 1.00 94.25 127 GLN A N 1
ATOM 988 C CA . GLN A 1 127 ? -8.400 -6.339 13.074 1.00 94.25 127 GLN A CA 1
ATOM 989 C C . GLN A 1 127 ? -7.308 -6.855 12.125 1.00 94.25 127 GLN A C 1
ATOM 991 O O . GLN A 1 127 ? -7.563 -6.981 10.932 1.00 94.25 127 GLN A O 1
ATOM 996 N N . ASP A 1 128 ? -6.102 -7.121 12.636 1.00 95.25 128 ASP A N 1
ATOM 997 C CA . ASP A 1 128 ? -4.925 -7.517 11.850 1.00 95.25 128 ASP A CA 1
ATOM 998 C C . ASP A 1 128 ? -4.559 -6.523 10.723 1.00 95.25 128 ASP A C 1
ATOM 1000 O O . ASP A 1 128 ? -3.999 -6.866 9.680 1.00 95.25 128 ASP A O 1
ATOM 1004 N N . ILE A 1 129 ? -4.864 -5.239 10.935 1.00 96.88 129 ILE A N 1
ATOM 1005 C CA . ILE A 1 129 ? -4.515 -4.165 10.004 1.00 96.88 129 ILE A CA 1
ATOM 1006 C C . ILE A 1 129 ? -3.064 -3.789 10.266 1.00 96.88 129 ILE A C 1
ATOM 1008 O O . ILE A 1 129 ? -2.765 -3.076 11.219 1.00 96.88 129 ILE A O 1
ATOM 1012 N N . SER A 1 130 ? -2.162 -4.256 9.410 1.00 96.12 130 SER A N 1
ATOM 1013 C CA . SER A 1 130 ? -0.711 -4.141 9.610 1.00 96.12 130 SER A CA 1
ATOM 1014 C C . SER A 1 130 ? -0.007 -3.226 8.602 1.00 96.12 130 SER A C 1
ATOM 1016 O O . SER A 1 130 ? 1.219 -3.136 8.594 1.00 96.12 130 SER A O 1
ATOM 1018 N N . SER A 1 131 ? -0.735 -2.538 7.721 1.00 95.06 131 SER A N 1
ATOM 1019 C CA . SER A 1 131 ? -0.132 -1.654 6.714 1.00 95.06 131 SER A CA 1
ATOM 1020 C C . SER A 1 131 ? -1.056 -0.520 6.292 1.00 95.06 131 SER A C 1
ATOM 1022 O O . SER A 1 131 ? -2.274 -0.606 6.454 1.00 95.06 131 SER A O 1
ATOM 1024 N N . VAL A 1 132 ? -0.466 0.527 5.706 1.00 92.06 132 VAL A N 1
ATOM 1025 C CA . VAL A 1 132 ? -1.227 1.644 5.126 1.00 92.06 132 VAL A CA 1
ATOM 1026 C C . VAL A 1 132 ? -2.112 1.177 3.971 1.00 92.06 132 VAL A C 1
ATOM 1028 O O . VAL A 1 132 ? -3.270 1.575 3.917 1.00 92.06 132 VAL A O 1
ATOM 1031 N N . ASP A 1 133 ? -1.611 0.302 3.098 1.00 90.81 133 ASP A N 1
ATOM 1032 C CA . ASP A 1 133 ? -2.389 -0.247 1.980 1.00 90.81 133 ASP A CA 1
ATOM 1033 C C . ASP A 1 133 ? -3.666 -0.942 2.483 1.00 90.81 133 ASP A C 1
ATOM 1035 O O . ASP A 1 133 ? -4.770 -0.586 2.079 1.00 90.81 133 ASP A O 1
ATOM 1039 N N . CYS A 1 134 ? -3.520 -1.855 3.451 1.00 93.94 134 CYS A N 1
ATOM 1040 C CA . CYS A 1 134 ? -4.642 -2.569 4.062 1.00 93.94 134 CYS A CA 1
ATOM 1041 C C . CYS A 1 134 ? -5.634 -1.608 4.734 1.00 93.94 134 CYS A C 1
ATOM 1043 O O . CYS A 1 134 ? -6.843 -1.737 4.562 1.00 93.94 134 CYS A O 1
ATOM 1045 N N . LEU A 1 135 ? -5.127 -0.600 5.451 1.00 95.56 135 LEU A N 1
ATOM 1046 C CA . LEU A 1 135 ? -5.956 0.414 6.096 1.00 95.56 135 LEU A CA 1
ATOM 1047 C C . LEU A 1 135 ? -6.825 1.188 5.091 1.00 95.56 135 LEU A C 1
ATOM 1049 O O . LEU A 1 135 ? -7.981 1.476 5.384 1.00 95.56 135 LEU A O 1
ATOM 1053 N N . LEU A 1 136 ? -6.272 1.538 3.925 1.00 93.69 136 LEU A N 1
ATOM 1054 C CA . LEU A 1 136 ? -6.963 2.325 2.897 1.00 93.69 136 LEU A CA 1
ATOM 1055 C C . LEU A 1 136 ? -8.003 1.522 2.103 1.00 93.69 136 LEU A C 1
ATOM 1057 O O . LEU A 1 136 ? -8.857 2.121 1.449 1.00 93.69 136 LEU A O 1
ATOM 1061 N N . GLU A 1 137 ? -7.933 0.193 2.137 1.00 91.25 137 GLU A N 1
ATOM 1062 C CA . GLU A 1 137 ? -8.924 -0.695 1.517 1.00 91.25 137 GLU A CA 1
ATOM 1063 C C . GLU A 1 137 ? -10.144 -0.932 2.418 1.00 91.25 137 GLU A C 1
ATOM 1065 O O . GLU A 1 137 ? -11.220 -1.300 1.937 1.00 91.25 137 GLU A O 1
ATOM 1070 N N . ILE A 1 138 ? -10.003 -0.699 3.724 1.00 89.88 138 ILE A N 1
ATOM 1071 C CA . ILE A 1 138 ? -11.069 -0.914 4.699 1.00 89.88 138 ILE A CA 1
ATOM 1072 C C . ILE A 1 138 ? -11.996 0.300 4.726 1.00 89.88 138 ILE A C 1
ATOM 1074 O O . ILE A 1 138 ? -11.579 1.425 4.981 1.00 89.88 138 ILE A O 1
ATOM 1078 N N . GLY A 1 139 ? -13.288 0.056 4.497 1.00 87.06 139 GLY A N 1
ATOM 1079 C CA . GLY A 1 139 ? -14.307 1.106 4.497 1.00 87.06 139 GLY A CA 1
ATOM 1080 C C . GLY A 1 139 ? -14.566 1.695 5.886 1.00 87.06 139 GLY A C 1
ATOM 1081 O O . GLY A 1 139 ? -14.253 2.854 6.140 1.00 87.06 139 GLY A O 1
ATOM 1082 N N . ASP A 1 140 ? -15.164 0.906 6.785 1.00 91.69 140 ASP A N 1
ATOM 1083 C CA . ASP A 1 140 ? -15.463 1.338 8.157 1.00 91.69 140 ASP A CA 1
ATOM 1084 C C . ASP A 1 140 ? -14.753 0.454 9.186 1.00 91.69 140 ASP A C 1
ATOM 1086 O O . ASP A 1 140 ? -15.202 -0.646 9.514 1.00 91.69 140 ASP A O 1
ATOM 1090 N N . ILE A 1 141 ? -13.669 0.993 9.740 1.00 94.19 141 ILE A N 1
ATOM 1091 C CA . ILE A 1 141 ? -12.816 0.362 10.758 1.00 94.19 141 ILE A CA 1
ATOM 1092 C C . ILE A 1 141 ? -13.550 0.162 12.085 1.00 94.19 141 ILE A C 1
ATOM 1094 O O . ILE A 1 141 ? -13.096 -0.603 12.928 1.00 94.19 141 ILE A O 1
ATOM 1098 N N . PHE A 1 142 ? -14.665 0.853 12.323 1.00 95.19 142 PHE A N 1
ATOM 1099 C CA . PHE A 1 142 ? -15.408 0.741 13.576 1.00 95.19 142 PHE A CA 1
ATOM 1100 C C . PHE A 1 142 ? -16.560 -0.257 13.502 1.00 95.19 142 PHE A C 1
ATOM 1102 O O . PHE A 1 142 ? -17.087 -0.625 14.552 1.00 95.19 142 PHE A O 1
ATOM 1109 N N . SER A 1 143 ? -16.922 -0.720 12.304 1.00 93.62 143 SER A N 1
ATOM 1110 C CA . SER A 1 143 ? -18.058 -1.625 12.088 1.00 93.62 143 SER A CA 1
ATOM 1111 C C . SER A 1 143 ? -17.951 -2.923 12.899 1.00 93.62 143 SER A C 1
ATOM 1113 O O . SER A 1 143 ? -18.941 -3.388 13.461 1.00 93.62 143 SER A O 1
ATOM 1115 N N . PHE A 1 144 ? -16.742 -3.467 13.080 1.00 93.38 144 PHE A N 1
ATOM 1116 C CA . PHE A 1 144 ? -16.536 -4.684 13.874 1.00 93.38 144 PHE A CA 1
ATOM 1117 C C . PHE A 1 144 ? -16.895 -4.518 15.363 1.00 93.38 144 PHE A C 1
ATOM 1119 O O . PHE A 1 144 ? -17.183 -5.504 16.037 1.00 93.38 144 PHE A O 1
ATOM 1126 N N . LEU A 1 145 ? -16.939 -3.287 15.892 1.00 93.50 145 LEU A N 1
ATOM 1127 C CA . LEU A 1 145 ? -17.352 -3.027 17.276 1.00 93.50 145 LEU A CA 1
ATOM 1128 C C . LEU A 1 145 ? -18.854 -3.257 17.498 1.00 93.50 145 LEU A C 1
ATOM 1130 O O . LEU A 1 145 ? -19.302 -3.270 18.646 1.00 93.50 145 LEU A O 1
ATOM 1134 N N . GLU A 1 146 ? -19.640 -3.452 16.442 1.00 91.25 146 GLU A N 1
ATOM 1135 C CA . GLU A 1 146 ? -21.049 -3.838 16.551 1.00 91.25 146 GLU A CA 1
ATOM 1136 C C . GLU A 1 146 ? -21.218 -5.333 16.856 1.00 91.25 146 GLU A C 1
ATOM 1138 O O . GLU A 1 146 ? -22.257 -5.734 17.375 1.00 91.25 146 GLU A O 1
ATOM 1143 N N . LEU A 1 147 ? -20.183 -6.148 16.621 1.00 90.56 147 LEU A N 1
ATOM 1144 C CA . LEU A 1 147 ? -20.218 -7.585 16.881 1.00 90.56 147 LEU A CA 1
ATOM 1145 C C . LEU A 1 147 ? -20.314 -7.875 18.381 1.00 90.56 147 LEU A C 1
ATOM 1147 O O . LEU A 1 147 ? -19.623 -7.257 19.201 1.00 90.56 147 LEU A O 1
ATOM 1151 N N . ASP A 1 148 ? -21.158 -8.836 18.740 1.00 89.00 148 ASP A N 1
ATOM 1152 C CA . ASP A 1 148 ? -21.284 -9.325 20.110 1.00 89.00 148 ASP A CA 1
ATOM 1153 C C . ASP A 1 148 ? -20.234 -10.415 20.359 1.00 89.00 148 ASP A C 1
ATOM 1155 O O . ASP A 1 148 ? -20.388 -11.561 19.942 1.00 89.00 148 ASP A O 1
ATOM 1159 N N . SER A 1 149 ? -19.104 -10.020 20.946 1.00 88.19 149 SER A N 1
ATOM 1160 C CA . SER A 1 149 ? -17.979 -10.907 21.243 1.00 88.19 149 SER A CA 1
ATOM 1161 C C . SER A 1 149 ? -17.288 -10.472 22.529 1.00 88.19 149 SER A C 1
ATOM 1163 O O . SER A 1 149 ? -16.996 -9.284 22.722 1.00 88.19 149 SER A O 1
ATOM 1165 N N . ASP A 1 150 ? -16.974 -11.452 23.377 1.00 88.81 150 ASP A N 1
ATOM 1166 C CA . ASP A 1 150 ? -16.251 -11.253 24.633 1.00 88.81 150 ASP A CA 1
ATOM 1167 C C . ASP A 1 150 ? -14.851 -10.666 24.406 1.00 88.81 150 ASP A C 1
ATOM 1169 O O . ASP A 1 150 ? -14.385 -9.827 25.184 1.00 88.81 150 ASP A O 1
ATOM 1173 N N . GLU A 1 151 ? -14.209 -11.024 23.292 1.00 86.88 151 GLU A N 1
ATOM 1174 C CA . GLU A 1 151 ? -12.888 -10.515 22.904 1.00 86.88 151 GLU A CA 1
ATOM 1175 C C . GLU A 1 151 ? -12.914 -8.994 22.689 1.00 86.88 151 GLU A C 1
ATOM 1177 O O . GLU A 1 151 ? -11.956 -8.282 23.007 1.00 86.88 151 GLU A O 1
ATOM 1182 N N . LEU A 1 152 ? -14.059 -8.466 22.242 1.00 91.81 152 LEU A N 1
ATOM 1183 C CA . LEU A 1 152 ? -14.240 -7.049 21.949 1.00 91.81 152 LEU A CA 1
ATOM 1184 C C . LEU A 1 152 ? -14.630 -6.214 23.173 1.00 91.81 152 LEU A C 1
ATOM 1186 O O . LEU A 1 152 ? -14.565 -4.985 23.118 1.00 91.81 152 LEU A O 1
ATOM 1190 N N . ILE A 1 153 ? -15.009 -6.825 24.299 1.00 91.62 153 ILE A N 1
ATOM 1191 C CA . ILE A 1 153 ? -15.440 -6.081 25.497 1.00 91.62 153 ILE A CA 1
ATOM 1192 C C . ILE A 1 153 ? -14.325 -5.154 25.990 1.00 91.62 153 ILE A C 1
ATOM 1194 O O . ILE A 1 153 ? -14.577 -3.997 26.346 1.00 91.62 153 ILE A O 1
ATOM 1198 N N . SER A 1 154 ? -13.087 -5.651 25.994 1.00 93.25 154 SER A N 1
ATOM 1199 C CA . SER A 1 154 ? -11.921 -4.903 26.464 1.00 93.25 154 SER A CA 1
ATOM 1200 C C . SER A 1 154 ? -11.692 -3.633 25.632 1.00 93.25 154 SER A C 1
ATOM 1202 O O . SER A 1 154 ? -11.587 -2.535 26.189 1.00 93.25 154 SER A O 1
ATOM 1204 N N . ILE A 1 155 ? -11.710 -3.758 24.302 1.00 94.69 155 ILE A N 1
ATOM 1205 C CA . ILE A 1 155 ? -11.478 -2.644 23.385 1.00 94.69 155 ILE A CA 1
ATOM 1206 C C . ILE A 1 155 ? -12.681 -1.697 23.323 1.00 94.69 155 ILE A C 1
ATOM 1208 O O . ILE A 1 155 ? -12.482 -0.483 23.297 1.00 94.69 155 ILE A O 1
ATOM 1212 N N . LYS A 1 156 ? -13.923 -2.200 23.417 1.00 95.19 156 LYS A N 1
ATOM 1213 C CA . LYS A 1 156 ? -15.137 -1.368 23.533 1.00 95.19 156 LYS A CA 1
ATOM 1214 C C . LYS A 1 156 ? -15.083 -0.477 24.773 1.00 95.19 156 LYS A C 1
ATOM 1216 O O . LYS A 1 156 ? -15.340 0.722 24.685 1.00 95.19 156 LYS A O 1
ATOM 1221 N N . ARG A 1 157 ? -14.672 -1.008 25.930 1.00 93.38 157 ARG A N 1
ATOM 1222 C CA . ARG A 1 157 ? -14.523 -0.201 27.159 1.00 93.38 157 ARG A CA 1
ATOM 1223 C C . ARG A 1 157 ? -13.504 0.932 27.006 1.00 93.38 157 ARG A C 1
ATOM 1225 O O . ARG A 1 157 ? -13.691 1.999 27.588 1.00 93.38 157 ARG A O 1
ATOM 1232 N N . LYS A 1 158 ? -12.445 0.730 26.217 1.00 95.12 158 LYS A N 1
ATOM 1233 C CA . LYS A 1 158 ? -11.444 1.772 25.936 1.00 95.12 158 LYS A CA 1
ATOM 1234 C C . LYS A 1 158 ? -11.958 2.797 24.915 1.00 95.12 158 LYS A C 1
ATOM 1236 O O . LYS A 1 158 ? -11.839 4.008 25.137 1.00 95.12 158 LYS A O 1
ATOM 1241 N N . SER A 1 159 ? -12.552 2.327 23.819 1.00 95.50 159 SER A N 1
ATOM 1242 C CA . SER A 1 159 ? -12.913 3.133 22.645 1.00 95.50 159 SER A CA 1
ATOM 1243 C C . SER A 1 159 ? -14.251 3.870 22.764 1.00 95.50 159 SER A C 1
ATOM 1245 O O . SER A 1 159 ? -14.439 4.901 22.112 1.00 95.50 159 SER A O 1
ATOM 1247 N N . GLY A 1 160 ? -15.163 3.417 23.625 1.00 94.94 160 GLY A N 1
ATOM 1248 C CA . GLY A 1 160 ? -16.511 3.973 23.735 1.00 94.94 160 GLY A CA 1
ATOM 1249 C C . GLY A 1 160 ? -17.032 4.128 25.159 1.00 94.94 160 GLY A C 1
ATOM 1250 O O . GLY A 1 160 ? -16.272 4.233 26.123 1.00 94.94 160 GLY A O 1
ATOM 1251 N N . ILE A 1 161 ? -18.354 4.225 25.252 1.00 93.25 161 ILE A N 1
ATOM 1252 C CA . ILE A 1 161 ? -19.136 4.382 26.476 1.00 93.25 161 ILE A CA 1
ATOM 1253 C C . ILE A 1 161 ? -20.310 3.405 26.391 1.00 93.25 161 ILE A C 1
ATOM 1255 O O . ILE A 1 161 ? -21.010 3.370 25.379 1.00 93.25 161 ILE A O 1
ATOM 1259 N N . PHE A 1 162 ? -20.525 2.629 27.451 1.00 93.19 162 PHE A N 1
ATOM 1260 C CA . PHE A 1 162 ? -21.728 1.816 27.605 1.00 93.19 162 PHE A CA 1
ATOM 1261 C C . PHE A 1 162 ? -22.802 2.633 28.315 1.00 93.19 162 PHE A C 1
ATOM 1263 O O . PHE A 1 162 ? -22.547 3.235 29.359 1.00 93.19 162 PHE A O 1
ATOM 1270 N N . LEU A 1 163 ? -23.991 2.673 27.728 1.00 92.75 163 LEU A N 1
ATOM 1271 C CA . LEU A 1 163 ? -25.170 3.274 28.328 1.00 92.75 163 LEU A CA 1
ATOM 1272 C C . LEU A 1 163 ? -25.801 2.297 29.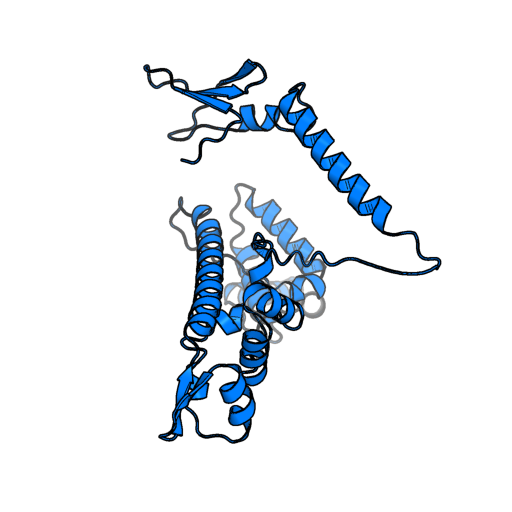329 1.00 92.75 163 LEU A C 1
ATOM 1274 O O . LEU A 1 163 ? -25.591 1.087 29.262 1.00 92.75 163 LEU A O 1
ATOM 1278 N N . ASN A 1 164 ? -26.619 2.820 30.243 1.00 93.06 164 ASN A N 1
ATOM 1279 C CA . ASN A 1 164 ? -27.297 2.009 31.263 1.00 93.06 164 ASN A CA 1
ATOM 1280 C C . ASN A 1 164 ? -28.254 0.958 30.669 1.00 93.06 164 ASN A C 1
ATOM 1282 O O . ASN A 1 164 ? -28.593 -0.007 31.343 1.00 93.06 164 ASN A O 1
ATOM 1286 N N . ASP A 1 165 ? -28.690 1.146 29.422 1.00 92.44 165 ASP A N 1
ATOM 1287 C CA . ASP A 1 165 ? -29.526 0.205 28.669 1.00 92.44 165 ASP A CA 1
ATOM 1288 C C . ASP A 1 165 ? -28.711 -0.861 27.908 1.00 92.44 165 ASP A C 1
ATOM 1290 O O . ASP A 1 165 ? -29.275 -1.636 27.140 1.00 92.44 165 ASP A O 1
ATOM 1294 N N . GLY A 1 166 ? -27.389 -0.899 28.104 1.00 87.69 166 GLY A N 1
ATOM 1295 C CA . GLY A 1 166 ? -26.477 -1.844 27.462 1.00 87.69 166 GLY A CA 1
ATOM 1296 C C . GLY A 1 166 ? -25.980 -1.415 26.080 1.00 87.69 166 GLY A C 1
ATOM 1297 O O . GLY A 1 166 ? -25.093 -2.069 25.533 1.00 87.69 166 GLY A O 1
ATOM 1298 N N . ARG A 1 167 ? -26.479 -0.310 25.506 1.00 90.81 167 ARG A N 1
ATOM 1299 C CA . ARG A 1 167 ? -26.016 0.157 24.190 1.00 90.81 167 ARG A CA 1
ATOM 1300 C C . ARG A 1 167 ? -24.596 0.713 24.251 1.00 90.81 167 ARG A C 1
ATOM 1302 O O . ARG A 1 167 ? -24.214 1.404 25.195 1.00 90.81 167 ARG A O 1
ATOM 1309 N N . PHE A 1 168 ? -23.833 0.455 23.195 1.00 93.81 168 PHE A N 1
ATOM 1310 C CA . PHE A 1 168 ? -22.476 0.959 23.015 1.00 93.81 168 PHE A CA 1
ATOM 1311 C C . PHE A 1 168 ? -22.468 2.230 22.160 1.00 93.81 168 PHE A C 1
ATOM 1313 O O . PHE A 1 168 ? -23.102 2.288 21.108 1.00 93.81 168 PHE A O 1
ATOM 1320 N N . VAL A 1 169 ? -21.718 3.244 22.595 1.00 95.19 169 VAL A N 1
ATOM 1321 C CA . VAL A 1 169 ? -21.488 4.476 21.832 1.00 95.19 169 VAL A CA 1
ATOM 1322 C C . VAL A 1 169 ? -19.990 4.723 21.701 1.00 95.19 169 VAL A C 1
ATOM 1324 O O . VAL A 1 169 ? -19.293 4.937 22.694 1.00 95.19 169 VAL A O 1
ATOM 1327 N N . LEU A 1 170 ? -19.488 4.749 20.467 1.00 96.75 170 LEU A N 1
ATOM 1328 C CA . LEU A 1 170 ? -18.094 5.082 20.179 1.00 96.75 170 LEU A CA 1
ATOM 1329 C C . LEU A 1 170 ? -17.788 6.547 20.538 1.00 96.75 170 LEU A C 1
ATOM 1331 O O . LEU A 1 170 ? -18.562 7.459 20.226 1.00 96.75 170 LEU A O 1
ATOM 1335 N N . LYS A 1 171 ? -16.626 6.805 21.154 1.00 96.62 171 LYS A N 1
ATOM 1336 C CA . LYS A 1 171 ? -16.185 8.176 21.449 1.00 96.62 171 LYS A CA 1
ATOM 1337 C C . LYS A 1 171 ? -15.970 8.938 20.141 1.00 96.62 171 LYS A C 1
ATOM 1339 O O . LYS A 1 171 ? -15.030 8.664 19.399 1.00 96.62 171 LYS A O 1
ATOM 1344 N N . LYS A 1 172 ? -16.791 9.965 19.900 1.00 95.56 172 LYS A N 1
ATOM 1345 C CA . LYS A 1 172 ? -16.736 10.791 18.678 1.00 95.56 172 LYS A CA 1
ATOM 1346 C C . LYS A 1 172 ? -15.347 11.374 18.396 1.00 95.56 172 LYS A C 1
ATOM 1348 O O . LYS A 1 172 ? -14.942 11.437 17.245 1.00 95.56 172 LYS A O 1
ATOM 1353 N N . GLY A 1 173 ? -14.607 11.761 19.438 1.00 95.38 173 GLY A N 1
ATOM 1354 C CA . GLY A 1 173 ? -13.247 12.286 19.285 1.00 95.38 173 GLY A CA 1
ATOM 1355 C C . GLY A 1 173 ? -12.244 11.250 18.767 1.00 95.38 173 GLY A C 1
ATOM 1356 O O . GLY A 1 173 ? -11.370 11.601 17.984 1.00 95.38 173 GLY A O 1
ATOM 1357 N N . LEU A 1 174 ? -12.382 9.979 19.161 1.00 95.88 174 LEU A N 1
ATOM 1358 C CA . LEU A 1 174 ? -11.554 8.894 18.628 1.00 95.88 174 LEU A CA 1
ATOM 1359 C C . LEU A 1 174 ? -11.888 8.645 17.155 1.00 95.88 174 LEU A C 1
ATOM 1361 O O . LEU A 1 174 ? -10.979 8.607 16.331 1.00 95.88 174 LEU A O 1
ATOM 1365 N N . LYS A 1 175 ? -13.187 8.559 16.834 1.00 96.25 175 LYS A N 1
ATOM 1366 C CA . LYS A 1 175 ? -13.675 8.411 15.457 1.00 96.25 175 LYS A CA 1
ATOM 1367 C C . LYS A 1 175 ? -13.108 9.501 14.544 1.00 96.25 175 LYS A C 1
ATOM 1369 O O . LYS A 1 175 ? -12.436 9.187 13.571 1.00 96.25 175 LYS A O 1
ATOM 1374 N N . ALA A 1 176 ? -13.266 10.765 14.936 1.00 95.56 176 ALA A N 1
ATOM 1375 C CA . ALA A 1 176 ? -12.782 11.902 14.159 1.00 95.56 176 ALA A CA 1
ATOM 1376 C C . ALA A 1 176 ? -11.256 11.892 13.951 1.00 95.56 176 ALA A C 1
ATOM 1378 O O . ALA A 1 176 ? -10.787 12.245 12.873 1.00 95.56 176 ALA A O 1
ATOM 1379 N N . LYS A 1 177 ? -10.466 11.484 14.957 1.00 95.81 177 LYS A N 1
ATOM 1380 C CA . LYS A 1 177 ? -9.001 11.383 14.820 1.00 95.81 177 LYS A CA 1
ATOM 1381 C C . LYS A 1 177 ? -8.597 10.346 13.774 1.00 95.81 177 LYS A C 1
ATOM 1383 O O . LYS A 1 177 ? -7.790 10.653 12.903 1.00 95.81 177 LYS A O 1
ATOM 1388 N N . VAL A 1 178 ? -9.177 9.151 13.854 1.00 96.31 178 VAL A N 1
ATOM 1389 C CA . VAL A 1 178 ? -8.880 8.049 12.928 1.00 96.31 178 VAL A CA 1
ATOM 1390 C C . VAL A 1 178 ? -9.353 8.386 11.512 1.00 96.31 178 VAL A C 1
ATOM 1392 O O . VAL A 1 178 ? -8.585 8.238 10.568 1.00 96.31 178 VAL A O 1
ATOM 1395 N N . GLU A 1 179 ? -10.565 8.924 11.358 1.00 95.56 179 GLU A N 1
ATOM 1396 C CA . GLU A 1 179 ? -11.084 9.361 10.054 1.00 95.56 179 GLU A CA 1
ATOM 1397 C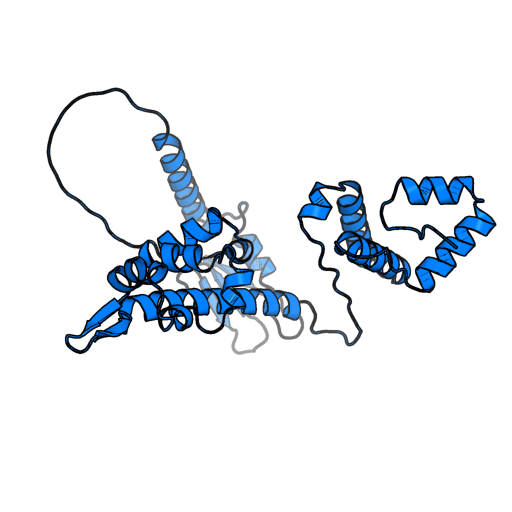 C . GLU A 1 179 ? -10.210 10.456 9.430 1.00 95.56 179 GLU A C 1
ATOM 1399 O O . GLU A 1 179 ? -9.877 10.384 8.250 1.00 95.56 179 GLU A O 1
ATOM 1404 N N . ASN A 1 180 ? -9.776 11.449 10.212 1.00 95.19 180 ASN A N 1
ATOM 1405 C CA . ASN A 1 180 ? -8.871 12.488 9.717 1.00 95.19 180 ASN A CA 1
ATOM 1406 C C . ASN A 1 180 ? -7.524 11.917 9.265 1.00 95.19 180 ASN A C 1
ATOM 1408 O O . ASN A 1 180 ? -6.994 12.342 8.237 1.00 95.19 180 ASN A O 1
ATOM 1412 N N . PHE A 1 181 ? -6.978 10.952 10.004 1.00 95.62 181 PHE A N 1
ATOM 1413 C CA . PHE A 1 181 ? -5.744 10.272 9.629 1.00 95.62 181 PHE A CA 1
ATOM 1414 C C . PHE A 1 181 ? -5.897 9.512 8.302 1.00 95.62 181 PHE A C 1
ATOM 1416 O O . PHE A 1 181 ? -5.110 9.729 7.383 1.00 95.62 181 PHE A O 1
ATOM 1423 N N . ILE A 1 182 ? -6.959 8.719 8.148 1.00 95.19 182 ILE A N 1
ATOM 1424 C CA . ILE A 1 182 ? -7.261 7.979 6.910 1.00 95.19 182 ILE A CA 1
ATOM 1425 C C . ILE A 1 182 ? -7.476 8.928 5.732 1.00 95.19 182 ILE A C 1
ATOM 1427 O O . ILE A 1 182 ? -6.900 8.735 4.664 1.00 95.19 182 ILE A O 1
ATOM 1431 N N . ASN A 1 183 ? -8.235 10.007 5.928 1.00 93.12 183 ASN A N 1
ATOM 1432 C CA . ASN A 1 183 ? -8.451 11.022 4.897 1.00 93.12 183 ASN A CA 1
ATOM 1433 C C . ASN A 1 183 ? -7.138 11.688 4.467 1.00 93.12 183 ASN A C 1
ATOM 1435 O O . ASN A 1 183 ? -6.940 11.968 3.284 1.00 93.12 183 ASN A O 1
ATOM 1439 N N . THR A 1 184 ? -6.222 11.909 5.412 1.00 92.56 184 THR A N 1
ATOM 1440 C CA . THR A 1 184 ? -4.886 12.445 5.122 1.00 92.56 184 THR A CA 1
ATOM 1441 C C . THR A 1 184 ? -4.075 11.458 4.282 1.00 92.56 184 THR A C 1
ATOM 1443 O O . THR A 1 184 ? -3.496 11.854 3.271 1.00 92.56 184 THR A O 1
ATOM 1446 N N . LEU A 1 185 ? -4.093 10.168 4.631 1.00 92.00 185 LEU A N 1
ATOM 1447 C CA . LEU A 1 185 ? -3.433 9.113 3.860 1.00 92.00 185 LEU A CA 1
ATOM 1448 C C . LEU A 1 185 ? -4.037 8.946 2.457 1.00 92.00 185 LEU A C 1
ATOM 1450 O O . LEU A 1 185 ? -3.288 8.867 1.486 1.00 92.00 185 LEU A O 1
ATOM 1454 N N . HIS A 1 186 ? -5.366 8.987 2.305 1.00 90.50 186 HIS A N 1
ATOM 1455 C CA . HIS A 1 186 ? -6.008 9.026 0.986 1.00 90.50 186 HIS A CA 1
ATOM 1456 C C . HIS A 1 186 ? -5.591 10.263 0.189 1.00 90.50 186 HIS A C 1
ATOM 1458 O O . HIS A 1 186 ? -5.346 10.160 -1.011 1.00 90.50 186 HIS A O 1
ATOM 1464 N N . GLY A 1 187 ? -5.489 11.426 0.837 1.00 86.25 187 GLY A N 1
ATOM 1465 C CA . GLY A 1 187 ? -5.006 12.654 0.213 1.00 86.25 187 GLY A CA 1
ATOM 1466 C C . GLY A 1 187 ? -3.586 12.503 -0.332 1.00 86.25 187 GLY A C 1
ATOM 1467 O O . GLY A 1 187 ? -3.334 12.873 -1.479 1.00 86.25 187 GLY A O 1
ATOM 1468 N N . LEU A 1 188 ? -2.683 11.909 0.451 1.00 86.94 188 LEU A N 1
ATOM 1469 C CA . LEU A 1 188 ? -1.310 11.608 0.036 1.00 86.94 188 LEU A CA 1
ATOM 1470 C C . LEU A 1 188 ? -1.265 10.5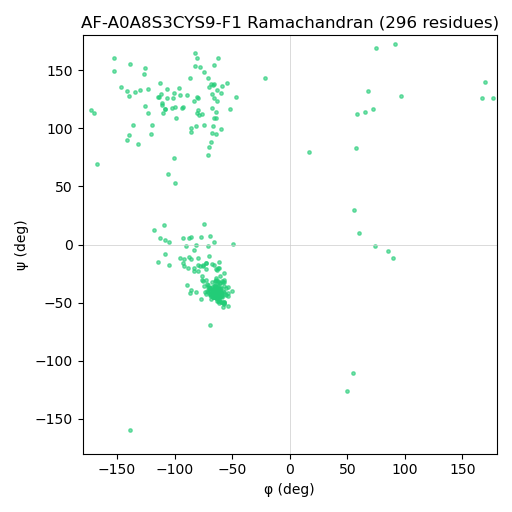71 -1.088 1.00 86.94 188 LEU A C 1
ATOM 1472 O O . LEU A 1 188 ? -0.593 10.798 -2.090 1.00 86.94 188 LEU A O 1
ATOM 1476 N N . ASN A 1 189 ? -2.032 9.485 -0.982 1.00 86.19 189 ASN A N 1
ATOM 1477 C CA . ASN A 1 189 ? -2.100 8.456 -2.018 1.00 86.19 189 ASN A CA 1
ATOM 1478 C C . ASN A 1 189 ? -2.631 9.035 -3.343 1.00 86.19 189 ASN A C 1
ATOM 1480 O O . ASN A 1 189 ? -2.055 8.834 -4.407 1.00 86.19 189 ASN A O 1
ATOM 1484 N N . GLN A 1 190 ? -3.671 9.871 -3.293 1.00 84.50 190 GLN A N 1
ATOM 1485 C CA . GLN A 1 190 ? -4.161 10.573 -4.480 1.00 84.50 190 GLN A CA 1
ATOM 1486 C C . GLN A 1 190 ? -3.137 11.550 -5.059 1.00 84.50 190 GLN A C 1
ATOM 1488 O O . GLN A 1 190 ? -3.090 11.715 -6.277 1.00 84.50 190 GLN A O 1
ATOM 1493 N N . GLN A 1 191 ? -2.355 12.239 -4.224 1.00 80.06 191 GLN A N 1
ATOM 1494 C CA . GLN A 1 191 ? -1.285 13.118 -4.698 1.00 80.06 191 GLN A CA 1
ATOM 1495 C C . GLN A 1 191 ? -0.180 12.319 -5.378 1.00 80.06 191 GLN A C 1
ATOM 1497 O O . GLN A 1 191 ? 0.212 12.685 -6.480 1.00 80.06 191 GLN A O 1
ATOM 1502 N N . TYR A 1 192 ? 0.242 11.202 -4.791 1.00 79.38 192 TYR A N 1
ATOM 1503 C CA . TYR A 1 192 ? 1.203 10.280 -5.387 1.00 79.38 192 TYR A CA 1
ATOM 1504 C C . TYR A 1 192 ? 0.722 9.774 -6.758 1.00 79.38 192 TYR A C 1
ATOM 1506 O O . TYR A 1 192 ? 1.419 9.924 -7.764 1.00 79.38 192 TYR A O 1
ATOM 1514 N N . LEU A 1 193 ? -0.528 9.304 -6.839 1.00 75.00 193 LEU A N 1
ATOM 1515 C CA . LEU A 1 193 ? -1.144 8.865 -8.095 1.00 75.00 193 LEU A CA 1
ATOM 1516 C C . LEU A 1 193 ? -1.250 10.008 -9.119 1.00 75.00 193 LEU A C 1
ATOM 1518 O O . LEU A 1 193 ? -0.962 9.820 -10.298 1.00 75.00 193 LEU A O 1
ATOM 1522 N N . LYS A 1 194 ? -1.612 11.225 -8.694 1.00 73.75 194 LYS A N 1
ATOM 1523 C CA . LYS A 1 194 ? -1.688 12.400 -9.582 1.00 73.75 194 LYS A CA 1
ATOM 1524 C C . LYS A 1 194 ? -0.313 12.867 -10.055 1.00 73.75 194 LYS A C 1
ATOM 1526 O O . LYS A 1 194 ? -0.201 13.295 -11.199 1.00 73.75 194 LYS A O 1
ATOM 1531 N N . SER A 1 195 ? 0.715 12.808 -9.214 1.00 66.44 195 SER A N 1
ATOM 1532 C CA . SER A 1 195 ? 2.098 13.135 -9.578 1.00 66.44 195 SER A CA 1
ATOM 1533 C C . SER A 1 195 ? 2.663 12.113 -10.563 1.00 66.44 195 SER A C 1
ATOM 1535 O O . SER A 1 195 ? 3.328 12.501 -11.521 1.00 66.44 195 SER A O 1
ATOM 1537 N N . SER A 1 196 ? 2.298 10.837 -10.409 1.00 58.78 196 SER A N 1
ATOM 1538 C CA . SER A 1 196 ? 2.553 9.798 -11.409 1.00 58.78 196 SER A CA 1
ATOM 1539 C C . SER A 1 196 ? 1.824 10.092 -12.735 1.00 58.78 196 SER A C 1
ATOM 1541 O O . SER A 1 196 ? 2.435 10.046 -13.799 1.00 58.78 196 SER A O 1
ATOM 1543 N N . MET A 1 197 ? 0.558 10.531 -12.697 1.00 43.09 197 MET A N 1
ATOM 1544 C CA . MET A 1 197 ? -0.218 10.838 -13.912 1.00 43.09 197 MET A CA 1
ATOM 1545 C C . MET A 1 197 ? 0.148 12.165 -14.603 1.00 43.09 197 MET A C 1
ATOM 1547 O O . MET A 1 197 ? -0.012 12.297 -15.817 1.00 43.09 197 MET A O 1
ATOM 1551 N N . ARG A 1 198 ? 0.655 13.171 -13.879 1.00 44.16 198 ARG A N 1
ATOM 1552 C CA . ARG A 1 198 ? 1.048 14.471 -14.461 1.00 44.16 198 ARG A CA 1
ATOM 1553 C C . ARG A 1 198 ? 2.328 14.407 -15.291 1.00 44.16 198 ARG A C 1
ATOM 1555 O O . ARG A 1 198 ? 2.545 15.302 -16.102 1.00 44.16 198 ARG A O 1
ATOM 1562 N N . HIS A 1 199 ? 3.118 13.345 -15.165 1.00 43.91 199 HIS A N 1
ATOM 1563 C CA . HIS A 1 199 ? 4.209 13.066 -16.098 1.00 43.91 199 HIS A CA 1
ATOM 1564 C C . HIS A 1 199 ? 3.766 12.344 -17.386 1.00 43.91 199 HIS A C 1
ATOM 1566 O O . HIS A 1 199 ? 4.579 12.233 -18.296 1.00 43.91 199 HIS A O 1
ATOM 1572 N N . ASN A 1 200 ? 2.485 11.960 -17.510 1.00 38.50 200 ASN A N 1
ATOM 1573 C CA . ASN A 1 200 ? 1.941 11.155 -18.618 1.00 38.50 200 ASN A CA 1
ATOM 1574 C C . ASN A 1 200 ? 0.854 11.853 -19.466 1.00 38.50 200 ASN A C 1
ATOM 1576 O O . ASN A 1 200 ? 0.177 11.211 -20.263 1.00 38.50 200 ASN A O 1
ATOM 1580 N N . SER A 1 201 ? 0.659 13.169 -19.337 1.00 37.00 201 SER A N 1
ATOM 1581 C CA . SER A 1 201 ? -0.363 13.908 -20.108 1.00 37.00 201 SER A CA 1
ATOM 1582 C C . SER A 1 201 ? 0.247 14.759 -21.221 1.00 37.00 201 SER A C 1
ATOM 1584 O O . SER A 1 201 ? 0.125 15.977 -21.230 1.00 37.00 201 SER A O 1
ATOM 1586 N N . ASN A 1 202 ? 0.938 14.094 -22.144 1.00 40.31 202 ASN A N 1
ATOM 1587 C CA . ASN A 1 202 ? 1.090 14.507 -23.542 1.00 40.31 202 ASN A CA 1
ATOM 1588 C C . ASN A 1 202 ? 1.674 13.319 -24.313 1.00 40.31 202 ASN A C 1
ATOM 1590 O O . ASN A 1 202 ? 2.851 13.311 -24.640 1.00 40.31 202 ASN A O 1
ATOM 1594 N N . ASP A 1 203 ? 0.880 12.264 -24.477 1.00 36.38 203 ASP A N 1
ATOM 1595 C CA . ASP A 1 203 ? 0.764 11.534 -25.740 1.00 36.38 203 ASP A CA 1
ATOM 1596 C C . ASP A 1 203 ? -0.173 10.343 -25.544 1.00 36.38 203 ASP A C 1
ATOM 1598 O O . ASP A 1 203 ? -0.033 9.509 -24.651 1.00 36.38 203 ASP A O 1
ATOM 1602 N N . SER A 1 204 ? -1.187 10.283 -26.395 1.00 41.06 204 SER A N 1
ATOM 1603 C CA . SER A 1 204 ? -2.042 9.124 -26.571 1.00 41.06 204 SER A CA 1
ATOM 1604 C C . SER A 1 204 ? -1.216 7.960 -27.122 1.00 41.06 204 SER A C 1
ATOM 1606 O O . SER A 1 204 ? -1.036 7.865 -28.332 1.00 41.06 204 SER A O 1
ATOM 1608 N N . ASN A 1 205 ? -0.719 7.089 -26.244 1.00 41.56 205 ASN A N 1
ATOM 1609 C CA . ASN A 1 205 ? -0.487 5.672 -26.523 1.00 41.56 205 ASN A CA 1
ATOM 1610 C C . ASN A 1 205 ? -0.156 4.923 -25.224 1.00 41.56 205 ASN A C 1
ATOM 1612 O O . ASN A 1 205 ? 0.878 5.161 -24.619 1.00 41.56 205 ASN A O 1
ATOM 1616 N N . SER A 1 206 ? -1.055 4.020 -24.816 1.00 42.62 206 SER A N 1
ATOM 1617 C CA . SER A 1 206 ? -0.774 2.763 -24.098 1.00 42.62 206 SER A CA 1
ATOM 1618 C C . SER A 1 206 ? 0.625 2.647 -23.444 1.00 42.62 206 SER A C 1
ATOM 1620 O O . SER A 1 206 ? 1.494 1.964 -23.991 1.00 42.62 206 SER A O 1
ATOM 1622 N N . SER A 1 207 ? 0.849 3.248 -22.268 1.00 38.78 207 SER A N 1
ATOM 1623 C CA . SER A 1 207 ? 2.050 2.954 -21.467 1.00 38.78 207 SER A CA 1
ATOM 1624 C C . SER A 1 207 ? 1.716 1.953 -20.367 1.00 38.78 207 SER A C 1
ATOM 1626 O O . SER A 1 207 ? 1.022 2.268 -19.400 1.00 38.78 207 SER A O 1
ATOM 1628 N N . ASN A 1 208 ? 2.214 0.728 -20.538 1.00 43.31 208 ASN A N 1
ATOM 1629 C CA . ASN A 1 208 ? 2.368 -0.257 -19.473 1.00 43.31 208 ASN A CA 1
ATOM 1630 C C . ASN A 1 208 ? 3.505 0.215 -18.556 1.00 43.31 208 ASN A C 1
ATOM 1632 O O . ASN A 1 208 ? 4.633 -0.271 -18.670 1.00 43.31 208 ASN A O 1
ATOM 1636 N N . ASP A 1 209 ? 3.227 1.193 -17.691 1.00 47.44 209 ASP A N 1
ATOM 1637 C CA . ASP A 1 209 ? 4.204 1.617 -16.694 1.00 47.44 209 ASP A CA 1
ATOM 1638 C C . ASP A 1 209 ? 4.409 0.480 -15.695 1.00 47.44 209 ASP A C 1
ATOM 1640 O O . ASP A 1 209 ? 3.501 -0.014 -15.023 1.00 47.44 209 ASP A O 1
ATOM 1644 N N . LEU A 1 210 ? 5.643 0.009 -15.687 1.00 51.62 210 LEU A N 1
ATOM 1645 C CA . LEU A 1 210 ? 6.031 -1.252 -15.110 1.00 51.62 210 LEU A CA 1
ATOM 1646 C C . LEU A 1 210 ? 6.311 -1.043 -13.617 1.00 51.62 210 LEU A C 1
ATOM 1648 O O . LEU A 1 210 ? 7.374 -0.553 -13.237 1.00 51.62 210 LEU A O 1
ATOM 1652 N N . ILE A 1 211 ? 5.349 -1.399 -12.765 1.00 54.09 211 ILE A N 1
ATOM 1653 C CA . ILE A 1 211 ? 5.485 -1.300 -11.306 1.00 54.09 211 ILE A CA 1
ATOM 1654 C C . ILE A 1 211 ? 6.276 -2.511 -10.803 1.00 54.09 211 ILE A C 1
ATOM 1656 O O . ILE A 1 211 ? 5.807 -3.646 -10.878 1.00 54.09 211 ILE A O 1
ATOM 1660 N N . ILE A 1 212 ? 7.487 -2.271 -10.295 1.00 57.16 212 ILE A N 1
ATOM 1661 C CA . ILE A 1 212 ? 8.408 -3.323 -9.845 1.00 57.16 212 ILE A CA 1
ATOM 1662 C C . ILE A 1 212 ? 8.486 -3.303 -8.318 1.00 57.16 212 ILE A C 1
ATOM 1664 O O . ILE A 1 212 ? 8.982 -2.327 -7.752 1.00 57.16 212 ILE A O 1
ATOM 1668 N N . PRO A 1 213 ? 8.054 -4.373 -7.634 1.00 57.59 213 PRO A N 1
ATOM 1669 C CA . PRO A 1 213 ? 8.176 -4.473 -6.187 1.00 57.59 213 PRO A CA 1
ATOM 1670 C C . PRO A 1 213 ? 9.628 -4.387 -5.689 1.00 57.59 213 PRO A C 1
ATOM 1672 O O . PRO A 1 213 ? 10.521 -5.059 -6.209 1.00 57.59 213 PRO A O 1
ATOM 1675 N N . GLU A 1 214 ? 9.862 -3.624 -4.617 1.00 59.69 214 GLU A N 1
ATOM 1676 C CA . GLU A 1 214 ? 11.205 -3.378 -4.061 1.00 59.69 214 GLU A CA 1
ATOM 1677 C C . GLU A 1 214 ? 11.933 -4.671 -3.639 1.00 59.69 214 GLU A C 1
ATOM 1679 O O . GLU A 1 214 ? 13.157 -4.782 -3.759 1.00 59.69 214 GLU A O 1
ATOM 1684 N N . TYR A 1 215 ? 11.192 -5.698 -3.206 1.00 69.12 215 TYR A N 1
ATOM 1685 C CA . TYR A 1 215 ? 11.773 -6.988 -2.821 1.00 69.12 215 TYR A CA 1
ATOM 1686 C C . TYR A 1 215 ? 12.439 -7.716 -4.001 1.00 69.12 215 TYR A C 1
ATOM 1688 O O . TYR A 1 215 ? 13.437 -8.411 -3.803 1.00 69.12 215 TYR A O 1
ATOM 1696 N N . LEU A 1 216 ? 11.941 -7.536 -5.232 1.00 60.69 216 LEU A N 1
ATOM 1697 C CA . LEU A 1 216 ? 12.545 -8.132 -6.427 1.00 60.69 216 LEU A CA 1
ATOM 1698 C C . LEU A 1 216 ? 13.874 -7.465 -6.774 1.00 60.69 216 LEU A C 1
ATOM 1700 O O . LEU A 1 216 ? 14.806 -8.155 -7.184 1.00 60.69 216 LEU A O 1
ATOM 1704 N N . LEU A 1 217 ? 13.989 -6.155 -6.542 1.00 67.31 217 LEU A N 1
ATOM 1705 C CA . LEU A 1 217 ? 15.230 -5.408 -6.756 1.00 67.31 217 LEU A CA 1
ATOM 1706 C C . LEU A 1 217 ? 16.328 -5.863 -5.790 1.00 67.31 217 LEU A C 1
ATOM 1708 O O . LEU A 1 217 ? 17.469 -6.054 -6.202 1.00 67.31 217 LEU A O 1
ATOM 1712 N N . LYS A 1 218 ? 15.972 -6.103 -4.521 1.00 68.94 218 LYS A N 1
ATOM 1713 C CA . LYS A 1 218 ? 16.909 -6.619 -3.508 1.00 68.94 218 LYS A CA 1
ATOM 1714 C C . LYS A 1 218 ? 17.304 -8.074 -3.769 1.00 68.94 218 LYS A C 1
ATOM 1716 O O . LYS A 1 218 ? 18.455 -8.441 -3.556 1.00 68.94 218 LYS A O 1
ATOM 1721 N N . LYS A 1 219 ? 16.365 -8.902 -4.238 1.00 69.75 219 LYS A N 1
ATOM 1722 C CA . LYS A 1 219 ? 16.594 -10.331 -4.504 1.00 69.75 219 LYS A CA 1
ATOM 1723 C C . LYS A 1 219 ? 17.409 -10.580 -5.776 1.00 69.75 219 LYS A C 1
ATOM 1725 O O . LYS A 1 219 ? 18.151 -11.556 -5.838 1.00 69.75 219 LYS A O 1
ATOM 1730 N N . PHE A 1 220 ? 17.285 -9.711 -6.779 1.00 72.06 220 PHE A N 1
ATOM 1731 C CA . PHE A 1 220 ? 17.914 -9.889 -8.084 1.00 72.06 220 PHE A CA 1
ATOM 1732 C C . PHE A 1 220 ? 18.633 -8.606 -8.542 1.00 72.06 220 PHE A C 1
ATOM 1734 O O . PHE A 1 220 ? 18.078 -7.829 -9.315 1.00 72.06 220 PHE A O 1
ATOM 1741 N N . PRO A 1 221 ? 19.901 -8.390 -8.149 1.00 69.44 221 PRO A N 1
ATOM 1742 C CA . PRO A 1 221 ? 20.652 -7.177 -8.502 1.00 69.44 221 PRO A CA 1
ATOM 1743 C C . PRO A 1 221 ? 20.757 -6.914 -10.014 1.00 69.44 221 PRO A C 1
ATOM 1745 O O . PRO A 1 221 ? 20.775 -5.767 -10.454 1.00 69.44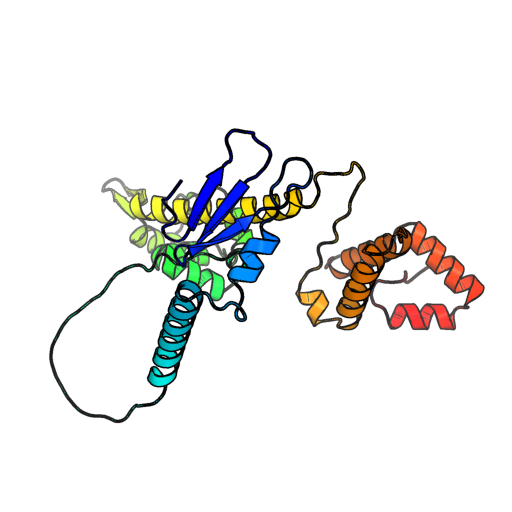 221 PRO A O 1
ATOM 1748 N N . PHE A 1 222 ? 20.760 -7.971 -10.835 1.00 69.06 222 PHE A N 1
ATOM 1749 C CA . PHE A 1 222 ? 20.787 -7.843 -12.296 1.00 69.06 222 PHE A CA 1
ATOM 1750 C C . PHE A 1 222 ? 19.529 -7.151 -12.854 1.00 69.06 222 PHE A C 1
ATOM 1752 O O . PHE A 1 222 ? 19.600 -6.463 -13.872 1.00 69.06 222 PHE A O 1
ATOM 1759 N N . ILE A 1 223 ? 18.381 -7.302 -12.182 1.00 69.31 223 ILE A N 1
ATOM 1760 C CA . ILE A 1 223 ? 17.124 -6.647 -12.551 1.00 69.31 223 ILE A CA 1
ATOM 1761 C C . ILE A 1 223 ? 17.270 -5.133 -12.400 1.00 69.31 223 ILE A C 1
ATOM 1763 O O . ILE A 1 223 ? 16.848 -4.382 -13.276 1.00 69.31 223 ILE A O 1
ATOM 1767 N N . GLN A 1 224 ? 17.932 -4.677 -11.336 1.00 67.50 224 GLN A N 1
ATOM 1768 C CA . GLN A 1 224 ? 18.231 -3.261 -11.138 1.00 67.50 224 GLN A CA 1
ATOM 1769 C C . GLN A 1 224 ? 19.085 -2.710 -12.288 1.00 67.50 224 GLN A C 1
ATOM 1771 O O . GLN A 1 224 ? 18.799 -1.632 -12.810 1.00 67.50 224 GLN A O 1
ATOM 1776 N N . THR A 1 225 ? 20.085 -3.471 -12.742 1.00 72.44 225 THR A N 1
ATOM 1777 C CA . THR A 1 225 ? 20.901 -3.104 -13.909 1.00 72.44 225 THR A CA 1
ATOM 1778 C C . THR A 1 225 ? 20.073 -3.041 -15.194 1.00 72.44 225 THR A C 1
ATOM 1780 O O . THR A 1 225 ? 20.229 -2.093 -15.961 1.00 72.44 225 THR A O 1
ATOM 1783 N N . LEU A 1 226 ? 19.163 -3.994 -15.415 1.00 69.38 226 LEU A N 1
ATOM 1784 C CA . LEU A 1 226 ? 18.261 -4.004 -16.573 1.00 69.38 226 LEU A CA 1
ATOM 1785 C C . LEU A 1 226 ? 17.321 -2.796 -16.595 1.00 69.38 226 LEU A C 1
ATOM 1787 O O . LEU A 1 226 ? 17.105 -2.238 -17.664 1.00 69.38 226 LEU A O 1
ATOM 1791 N N . ILE A 1 227 ? 16.815 -2.361 -15.439 1.00 68.94 227 ILE A N 1
ATOM 1792 C CA . ILE A 1 227 ? 15.951 -1.174 -15.320 1.00 68.94 227 ILE A CA 1
ATOM 1793 C C . ILE A 1 227 ? 16.738 0.109 -15.580 1.00 68.94 227 ILE A C 1
ATOM 1795 O O . ILE A 1 227 ? 16.278 1.009 -16.277 1.00 68.94 227 ILE A O 1
ATOM 1799 N N . VAL A 1 228 ? 17.949 0.217 -15.026 1.00 71.12 228 VAL A N 1
ATOM 1800 C CA . VAL A 1 228 ? 18.828 1.360 -15.313 1.00 71.12 228 VAL A CA 1
ATOM 1801 C C . VAL A 1 228 ? 19.130 1.410 -16.809 1.00 71.12 228 VAL A C 1
ATOM 1803 O O . VAL A 1 228 ? 19.047 2.474 -17.419 1.00 71.12 228 VAL A O 1
ATOM 1806 N N . TYR A 1 229 ? 19.415 0.258 -17.414 1.00 68.00 229 TYR A N 1
ATOM 1807 C CA . TYR A 1 229 ? 19.681 0.145 -18.840 1.00 68.00 229 TYR A CA 1
ATOM 1808 C C . TYR A 1 229 ? 18.448 0.473 -19.694 1.00 68.00 229 TYR A C 1
ATOM 1810 O O . TYR A 1 229 ? 18.563 1.257 -20.634 1.00 68.00 229 TYR A O 1
ATOM 1818 N N . SER A 1 230 ? 17.259 -0.024 -19.338 1.00 66.56 230 SER A N 1
ATOM 1819 C CA . SER A 1 230 ? 16.012 0.304 -20.035 1.00 66.56 230 SER A CA 1
ATOM 1820 C C . SER A 1 230 ? 15.693 1.793 -19.926 1.00 66.56 230 SER A C 1
ATOM 1822 O O . SER A 1 230 ? 15.370 2.417 -20.926 1.00 66.56 230 SER A O 1
ATOM 1824 N N . ASN A 1 231 ? 15.883 2.410 -18.758 1.00 65.38 231 ASN A N 1
ATOM 1825 C CA . ASN A 1 231 ? 15.665 3.845 -18.562 1.00 65.38 231 ASN A CA 1
ATOM 1826 C C . ASN A 1 231 ? 16.672 4.716 -19.329 1.00 65.38 231 ASN A C 1
ATOM 1828 O O . ASN A 1 231 ? 16.334 5.816 -19.766 1.00 65.38 231 ASN A O 1
ATOM 1832 N N . LEU A 1 232 ? 17.912 4.251 -19.504 1.00 64.88 232 LEU A N 1
ATOM 1833 C CA . LEU A 1 232 ? 18.901 4.913 -20.361 1.00 64.88 232 LEU A CA 1
ATOM 1834 C C . LEU A 1 232 ? 18.524 4.792 -21.840 1.00 64.88 232 LEU A C 1
ATOM 1836 O O . LEU A 1 232 ? 18.648 5.757 -22.592 1.00 64.88 232 LEU A O 1
ATOM 1840 N N . ILE A 1 233 ? 18.019 3.628 -22.235 1.00 60.44 233 ILE A N 1
ATOM 1841 C CA . ILE A 1 233 ? 17.553 3.342 -23.586 1.00 60.44 233 ILE A CA 1
ATOM 1842 C C . ILE A 1 233 ? 16.291 4.138 -23.941 1.00 60.44 233 ILE A C 1
ATOM 1844 O O . ILE A 1 233 ? 16.215 4.687 -25.036 1.00 60.44 233 ILE A O 1
ATOM 1848 N N . MET A 1 234 ? 15.335 4.271 -23.024 1.00 56.22 234 MET A N 1
ATOM 1849 C CA . MET A 1 234 ? 14.081 5.009 -23.235 1.00 56.22 234 MET A CA 1
ATOM 1850 C C . MET A 1 234 ? 14.301 6.525 -23.383 1.00 56.22 234 MET A C 1
ATOM 1852 O O . MET A 1 234 ? 13.445 7.232 -23.900 1.00 56.22 234 MET A O 1
ATOM 1856 N N . LYS A 1 235 ? 15.472 7.042 -22.976 1.00 58.25 235 LYS A N 1
ATOM 1857 C CA . LYS A 1 235 ? 15.909 8.419 -23.282 1.00 58.25 235 LYS A CA 1
ATOM 1858 C C . LYS A 1 235 ? 16.472 8.570 -24.699 1.00 58.25 235 LYS A C 1
ATOM 1860 O O . LYS A 1 235 ? 16.707 9.694 -25.145 1.00 58.25 235 LYS A O 1
ATOM 1865 N N . SER A 1 236 ? 16.734 7.466 -25.395 1.00 56.19 236 SER A N 1
ATOM 1866 C CA . SER A 1 236 ? 17.111 7.476 -26.805 1.00 56.19 236 SER A CA 1
ATOM 1867 C C . SER A 1 236 ? 15.858 7.578 -27.682 1.00 56.19 236 SER A C 1
ATOM 1869 O O . SER A 1 236 ? 14.778 7.160 -27.286 1.00 56.19 236 SER A O 1
ATOM 1871 N N . LYS A 1 237 ? 15.986 8.122 -28.897 1.00 54.38 237 LYS A N 1
ATOM 1872 C CA . LYS A 1 237 ? 14.877 8.254 -29.868 1.00 54.38 237 LYS A CA 1
ATOM 1873 C C . LYS A 1 237 ? 14.328 6.917 -30.400 1.00 54.38 237 LYS A C 1
ATOM 1875 O O . LYS A 1 237 ? 13.489 6.933 -31.296 1.00 54.38 237 LYS A O 1
ATOM 1880 N N . TYR A 1 238 ? 14.839 5.786 -29.928 1.00 56.03 238 TYR A N 1
ATOM 1881 C CA . TYR A 1 238 ? 14.499 4.473 -30.453 1.00 56.03 238 TYR A CA 1
ATOM 1882 C C . TYR A 1 238 ? 13.471 3.797 -29.550 1.00 56.03 238 TYR A C 1
ATOM 1884 O O . TYR A 1 238 ? 13.645 3.724 -28.336 1.00 56.03 238 TYR A O 1
ATOM 1892 N N . ASP A 1 239 ? 12.407 3.296 -30.167 1.00 59.19 239 ASP A N 1
ATOM 1893 C CA . ASP A 1 239 ? 11.373 2.514 -29.502 1.00 59.19 239 ASP A CA 1
ATOM 1894 C C . ASP A 1 239 ? 11.876 1.074 -29.312 1.00 59.19 239 ASP A C 1
ATOM 1896 O O . ASP A 1 239 ? 12.082 0.333 -30.275 1.00 59.19 239 ASP A O 1
ATOM 1900 N N . PHE A 1 240 ? 12.120 0.684 -28.060 1.00 69.31 240 PHE A N 1
ATOM 1901 C CA . PHE A 1 240 ? 12.523 -0.677 -27.692 1.00 69.31 240 PHE A CA 1
ATOM 1902 C C . PHE A 1 240 ? 11.330 -1.473 -27.167 1.00 69.31 240 PHE A C 1
ATOM 1904 O O . PHE A 1 240 ? 11.376 -2.091 -26.100 1.00 69.31 240 PHE A O 1
ATOM 1911 N N . THR A 1 241 ? 10.258 -1.489 -27.953 1.00 76.44 241 THR A N 1
ATOM 1912 C CA . THR A 1 241 ? 8.983 -2.149 -27.644 1.00 76.44 241 THR A CA 1
AT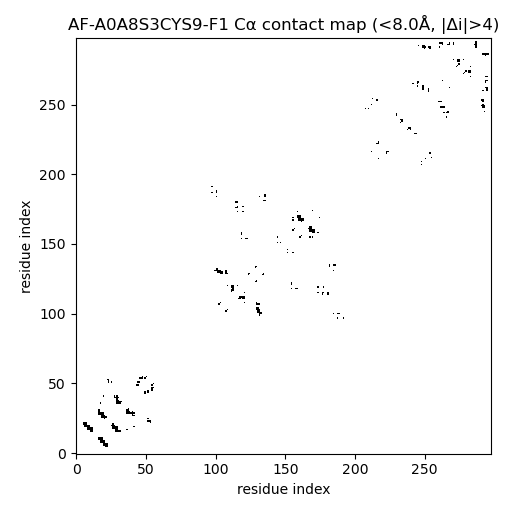OM 1913 C C . THR A 1 241 ? 9.180 -3.601 -27.202 1.00 76.44 241 THR A C 1
ATOM 1915 O O . THR A 1 241 ? 8.577 -4.053 -26.233 1.00 76.44 241 THR A O 1
ATOM 1918 N N . PHE A 1 242 ? 10.103 -4.321 -27.847 1.00 79.94 242 PHE A N 1
ATOM 1919 C CA . PHE A 1 242 ? 10.426 -5.707 -27.508 1.00 79.94 242 PHE A CA 1
ATOM 1920 C C . PHE A 1 242 ? 11.070 -5.870 -26.121 1.00 79.94 242 PHE A C 1
ATOM 1922 O O . PHE A 1 242 ? 10.694 -6.772 -25.371 1.00 79.94 242 PHE A O 1
ATOM 1929 N N . LEU A 1 243 ? 12.006 -4.988 -25.751 1.00 79.56 243 LEU A N 1
ATOM 1930 C CA . LEU A 1 243 ? 12.646 -5.026 -24.433 1.00 79.56 243 LEU A CA 1
ATOM 1931 C C . LEU A 1 243 ? 11.616 -4.757 -23.332 1.00 79.56 243 LEU A C 1
ATOM 1933 O O . LEU A 1 243 ? 11.603 -5.454 -22.322 1.00 79.56 243 LEU A O 1
ATOM 1937 N N . ASN A 1 244 ? 10.712 -3.801 -23.557 1.00 76.94 244 ASN A N 1
ATOM 1938 C CA . ASN A 1 244 ? 9.631 -3.502 -22.621 1.00 76.94 244 ASN A CA 1
ATOM 1939 C C . ASN A 1 244 ? 8.677 -4.686 -22.448 1.00 76.94 244 ASN A C 1
ATOM 1941 O O . ASN A 1 244 ? 8.282 -4.983 -21.324 1.00 76.94 244 ASN A O 1
ATOM 1945 N N . ILE A 1 245 ? 8.330 -5.387 -23.531 1.00 82.56 245 ILE A N 1
ATOM 1946 C CA . ILE A 1 245 ? 7.499 -6.600 -23.474 1.00 82.56 245 ILE A CA 1
ATOM 1947 C C . ILE A 1 245 ? 8.191 -7.690 -22.647 1.00 82.56 245 ILE A C 1
ATOM 1949 O O . ILE A 1 245 ? 7.579 -8.274 -21.755 1.00 82.56 245 ILE A O 1
ATOM 1953 N N . ILE A 1 246 ? 9.482 -7.931 -22.893 1.00 84.44 246 ILE A N 1
ATOM 1954 C CA . ILE A 1 246 ? 10.281 -8.897 -22.131 1.00 84.44 246 ILE A CA 1
ATOM 1955 C C . ILE A 1 246 ? 10.296 -8.552 -20.645 1.00 84.44 246 ILE A C 1
ATOM 1957 O O . ILE A 1 246 ? 10.021 -9.414 -19.810 1.00 84.44 246 ILE A O 1
ATOM 1961 N N . LEU A 1 247 ? 10.609 -7.298 -20.317 1.00 84.06 247 LEU A N 1
ATOM 1962 C CA . LEU A 1 247 ? 10.699 -6.845 -18.938 1.00 84.06 247 LEU A CA 1
ATOM 1963 C C . LEU A 1 247 ? 9.342 -7.014 -18.254 1.00 84.06 247 LEU A C 1
ATOM 1965 O O . LEU A 1 247 ? 9.266 -7.682 -17.226 1.00 84.06 247 LEU A O 1
ATOM 1969 N N . ASN A 1 248 ? 8.261 -6.521 -18.865 1.00 82.44 248 ASN A N 1
ATOM 1970 C CA . ASN A 1 248 ? 6.900 -6.647 -18.330 1.00 82.44 248 ASN A CA 1
ATOM 1971 C C . ASN A 1 248 ? 6.552 -8.106 -18.028 1.00 82.44 248 ASN A C 1
ATOM 1973 O O . ASN A 1 248 ? 6.019 -8.426 -16.963 1.00 82.44 248 ASN A O 1
ATOM 1977 N N . ASN A 1 249 ? 6.904 -9.002 -18.950 1.00 86.25 249 ASN A N 1
ATOM 1978 C CA . ASN A 1 249 ? 6.648 -10.420 -18.796 1.00 86.25 249 ASN A CA 1
ATOM 1979 C C . ASN A 1 249 ? 7.419 -11.029 -17.616 1.00 86.25 249 ASN A C 1
ATOM 1981 O O . ASN A 1 249 ? 6.827 -11.736 -16.799 1.00 86.25 249 ASN A O 1
ATOM 1985 N N . MET A 1 250 ? 8.711 -10.707 -17.491 1.00 85.62 250 MET A N 1
ATOM 1986 C CA . MET A 1 250 ? 9.547 -11.152 -16.374 1.00 85.62 250 MET A CA 1
ATOM 1987 C C . MET A 1 250 ? 8.983 -10.695 -15.033 1.00 85.62 250 MET A C 1
ATOM 1989 O O . MET A 1 250 ? 8.827 -11.504 -14.122 1.00 85.62 250 MET A O 1
ATOM 1993 N N . PHE A 1 251 ? 8.651 -9.412 -14.910 1.00 82.19 251 PHE A N 1
ATOM 1994 C CA . PHE A 1 251 ? 8.162 -8.854 -13.655 1.00 82.19 251 PHE A CA 1
ATOM 1995 C C . PHE A 1 251 ? 6.827 -9.456 -13.245 1.00 82.19 251 PHE A C 1
ATOM 1997 O O . PHE A 1 251 ? 6.694 -9.914 -12.114 1.00 82.19 251 PHE A O 1
ATOM 2004 N N . ARG A 1 252 ? 5.883 -9.578 -14.183 1.00 83.94 252 ARG A N 1
ATOM 2005 C CA . ARG A 1 252 ? 4.596 -10.233 -13.927 1.00 83.94 252 ARG A CA 1
ATOM 2006 C C . ARG A 1 252 ? 4.772 -11.653 -13.383 1.00 83.94 252 ARG A C 1
ATOM 2008 O O . ARG A 1 252 ? 4.087 -12.038 -12.438 1.00 83.94 252 ARG A O 1
ATOM 2015 N N . ASN A 1 253 ? 5.697 -12.414 -13.963 1.00 85.19 253 ASN A N 1
ATOM 2016 C CA . ASN A 1 253 ? 5.989 -13.792 -13.568 1.00 85.19 253 ASN A CA 1
ATOM 2017 C C . ASN A 1 253 ? 6.738 -13.892 -12.227 1.00 85.19 253 ASN A C 1
ATOM 2019 O O . ASN A 1 253 ? 6.564 -14.865 -11.504 1.00 85.19 253 ASN A O 1
ATOM 2023 N N . LEU A 1 254 ? 7.565 -12.902 -11.883 1.00 81.94 254 LEU A N 1
ATOM 2024 C CA . LEU A 1 254 ? 8.266 -12.847 -10.594 1.00 81.94 254 LEU A CA 1
ATOM 2025 C C . LEU A 1 254 ? 7.381 -12.341 -9.447 1.00 81.94 254 LEU A C 1
ATOM 2027 O O . LEU A 1 254 ? 7.677 -12.611 -8.282 1.00 81.94 254 LEU A O 1
ATOM 2031 N N . SER A 1 255 ? 6.321 -11.601 -9.768 1.00 76.56 255 SER A N 1
ATOM 2032 C CA . SER A 1 255 ? 5.353 -11.075 -8.804 1.00 76.56 255 SER A CA 1
ATOM 2033 C C . SER A 1 255 ? 4.204 -12.032 -8.484 1.00 76.56 255 SER A C 1
ATOM 2035 O O . SER A 1 255 ? 3.446 -11.765 -7.559 1.00 76.56 255 SER A O 1
ATOM 2037 N N . THR A 1 256 ? 4.043 -13.129 -9.226 1.00 73.69 256 THR A N 1
ATOM 2038 C CA . THR A 1 256 ? 2.960 -14.096 -8.996 1.00 73.69 256 THR A CA 1
ATOM 2039 C C . THR A 1 256 ? 3.425 -15.235 -8.088 1.00 73.69 256 THR A C 1
ATOM 2041 O O . THR A 1 256 ? 4.328 -15.990 -8.440 1.00 73.69 256 THR A O 1
ATOM 2044 N N . GLU A 1 257 ? 2.795 -15.373 -6.916 1.00 58.84 257 GLU A N 1
ATOM 2045 C CA . GLU A 1 257 ? 3.084 -16.449 -5.950 1.00 58.84 257 GLU A CA 1
ATOM 2046 C C . GLU A 1 257 ? 2.416 -17.788 -6.323 1.00 58.84 257 GLU A C 1
ATOM 2048 O O . GLU A 1 257 ? 2.854 -18.847 -5.875 1.00 58.84 257 GLU A O 1
ATOM 2053 N N . GLU A 1 258 ? 1.410 -17.776 -7.207 1.00 52.56 258 GLU A N 1
ATOM 2054 C CA . GLU A 1 258 ? 0.653 -18.969 -7.598 1.00 52.56 258 GLU A CA 1
ATOM 2055 C C . GLU A 1 258 ? 0.655 -19.250 -9.115 1.00 52.56 258 GLU A C 1
ATOM 2057 O O . GLU A 1 258 ? 0.350 -18.393 -9.943 1.00 52.56 258 GLU A O 1
ATOM 2062 N N . ARG A 1 259 ? 0.909 -20.528 -9.447 1.00 56.84 259 ARG A N 1
ATOM 2063 C CA . ARG A 1 259 ? 0.680 -21.226 -10.734 1.00 56.84 259 ARG A CA 1
ATOM 2064 C C . ARG A 1 259 ? 1.355 -20.645 -11.985 1.00 56.84 259 ARG A C 1
ATOM 2066 O O . ARG A 1 259 ? 0.686 -20.078 -12.840 1.00 56.84 259 ARG A O 1
ATOM 2073 N N . GLY A 1 260 ? 2.625 -21.014 -12.176 1.00 71.12 260 GLY A N 1
ATOM 2074 C CA . GLY A 1 260 ? 3.278 -21.152 -13.487 1.00 71.12 260 GLY A CA 1
ATOM 2075 C C . GLY A 1 260 ? 3.509 -19.855 -14.273 1.00 71.12 260 GLY A C 1
ATOM 2076 O O . GLY A 1 260 ? 2.610 -19.049 -14.488 1.00 71.12 260 GLY A O 1
ATOM 2077 N N . PHE A 1 261 ? 4.726 -19.671 -14.781 1.00 84.75 261 PHE A N 1
ATOM 2078 C CA . PHE A 1 261 ? 5.062 -18.493 -15.580 1.00 84.75 261 PHE A CA 1
ATOM 2079 C C . PHE A 1 261 ? 4.248 -18.428 -16.881 1.00 84.75 261 PHE A C 1
ATOM 2081 O O . PHE A 1 261 ? 4.143 -19.411 -17.620 1.00 84.75 261 PHE A O 1
ATOM 2088 N N . ARG A 1 262 ? 3.680 -17.252 -17.172 1.00 86.56 262 ARG A N 1
ATOM 2089 C CA . ARG A 1 262 ? 2.884 -16.977 -18.373 1.00 86.56 262 ARG A CA 1
ATOM 2090 C C . ARG A 1 262 ? 3.626 -16.030 -19.301 1.00 86.56 262 ARG A C 1
ATOM 2092 O O . ARG A 1 262 ? 3.865 -14.868 -18.969 1.00 86.56 262 ARG A O 1
ATOM 2099 N N . TYR A 1 263 ? 3.880 -16.499 -20.514 1.00 88.88 263 TYR A N 1
ATOM 2100 C CA . TYR A 1 263 ? 4.658 -15.777 -21.514 1.00 88.88 263 TYR A CA 1
ATOM 2101 C C . TYR A 1 263 ? 3.776 -15.231 -22.627 1.00 88.88 263 TYR A C 1
ATOM 2103 O O . TYR A 1 263 ? 2.927 -15.940 -23.166 1.00 88.88 263 TYR A O 1
ATOM 2111 N N . GLU A 1 264 ? 3.994 -13.969 -22.983 1.00 87.88 264 GLU A N 1
ATOM 2112 C CA . GLU A 1 264 ? 3.394 -13.375 -24.176 1.00 87.88 264 GLU A CA 1
ATOM 2113 C C . GLU A 1 264 ? 3.929 -14.036 -25.449 1.00 87.88 264 GLU A C 1
ATOM 2115 O O . GLU A 1 264 ? 5.039 -14.573 -25.469 1.00 87.88 264 GLU A O 1
ATOM 2120 N N . ASP A 1 265 ? 3.138 -13.999 -26.522 1.00 89.31 265 ASP A N 1
ATOM 2121 C CA . ASP A 1 265 ? 3.453 -14.684 -27.783 1.00 89.31 265 ASP A CA 1
ATOM 2122 C C . ASP A 1 265 ? 4.785 -14.231 -28.369 1.00 89.31 265 ASP A C 1
ATOM 2124 O O . ASP A 1 265 ? 5.578 -15.055 -28.812 1.00 89.31 265 ASP A O 1
ATOM 2128 N N . VAL A 1 266 ? 5.075 -12.935 -28.286 1.00 87.50 266 VAL A N 1
ATOM 2129 C CA . VAL A 1 266 ? 6.332 -12.349 -28.764 1.00 87.50 266 VAL A CA 1
ATOM 2130 C C . VAL A 1 266 ? 7.537 -12.914 -27.998 1.00 87.50 266 VAL A C 1
ATOM 2132 O O . VAL A 1 266 ? 8.562 -13.236 -28.599 1.00 87.50 266 VAL A O 1
ATOM 2135 N N . VAL A 1 267 ? 7.405 -13.126 -26.684 1.00 90.62 267 VAL A N 1
ATOM 2136 C CA . VAL A 1 267 ? 8.457 -13.748 -25.861 1.00 90.62 267 VAL A CA 1
ATOM 2137 C C . VAL A 1 267 ? 8.607 -15.230 -26.208 1.00 90.62 267 VAL A C 1
ATOM 2139 O O . VAL A 1 267 ? 9.728 -15.721 -26.318 1.00 90.62 267 VAL A O 1
ATOM 2142 N N . ARG A 1 268 ? 7.500 -15.945 -26.456 1.00 91.50 268 ARG A N 1
ATOM 2143 C CA . ARG A 1 268 ? 7.525 -17.352 -26.900 1.00 91.50 268 ARG A CA 1
ATOM 2144 C C . ARG A 1 268 ? 8.165 -17.519 -28.282 1.00 91.50 268 ARG A C 1
ATOM 2146 O O . ARG A 1 268 ? 8.964 -18.432 -28.484 1.00 91.50 268 ARG A O 1
ATOM 2153 N N . GLN A 1 269 ? 7.880 -16.618 -29.218 1.00 89.88 269 GLN A N 1
ATOM 2154 C CA . GLN A 1 269 ? 8.482 -16.610 -30.554 1.00 89.88 269 GLN A CA 1
ATOM 2155 C C . GLN A 1 269 ? 9.982 -16.312 -30.495 1.00 89.88 269 GLN A C 1
ATOM 2157 O O . GLN A 1 269 ? 10.776 -16.990 -31.153 1.00 89.88 269 GLN A O 1
ATOM 2162 N N . PHE A 1 270 ? 10.394 -15.359 -29.654 1.00 92.62 270 PHE A N 1
ATOM 2163 C CA . PHE A 1 270 ? 11.808 -15.106 -29.391 1.00 92.62 270 PHE A CA 1
ATOM 2164 C C . PHE A 1 270 ? 12.495 -16.325 -28.771 1.00 92.62 270 PHE A C 1
ATOM 2166 O O . PHE A 1 270 ? 13.542 -16.745 -29.253 1.00 92.62 270 PHE A O 1
ATOM 2173 N N . ALA A 1 271 ? 11.884 -16.930 -27.753 1.00 92.56 271 ALA A N 1
ATOM 2174 C CA . ALA A 1 271 ? 12.381 -18.135 -27.100 1.00 92.56 271 ALA A CA 1
ATOM 2175 C C . ALA A 1 271 ? 12.580 -19.283 -28.110 1.00 92.56 271 ALA A C 1
ATOM 2177 O O . ALA A 1 271 ? 13.613 -19.951 -28.098 1.00 92.56 271 ALA A O 1
ATOM 2178 N N . THR A 1 272 ? 11.626 -19.453 -29.028 1.00 91.50 272 THR A N 1
ATOM 2179 C CA . THR A 1 272 ? 11.693 -20.439 -30.117 1.00 91.50 272 THR A CA 1
ATOM 2180 C C . THR A 1 272 ? 12.845 -20.129 -31.069 1.00 91.50 272 THR A C 1
ATOM 2182 O O . THR A 1 272 ? 13.640 -21.005 -31.398 1.00 91.50 272 THR A O 1
ATOM 2185 N N . SER A 1 273 ? 12.984 -18.865 -31.469 1.00 91.25 273 SER A N 1
ATOM 2186 C CA . SER A 1 273 ? 14.060 -18.410 -32.358 1.00 91.25 273 SER A CA 1
ATOM 2187 C C . SER A 1 273 ? 15.434 -18.609 -31.720 1.00 91.25 273 SER A C 1
ATOM 2189 O O . SER A 1 273 ? 16.351 -19.111 -32.363 1.00 91.25 273 SER A O 1
ATOM 2191 N N . LEU A 1 274 ? 15.566 -18.287 -30.433 1.00 90.12 274 LEU A N 1
ATOM 2192 C CA . LEU A 1 274 ? 16.780 -18.498 -29.653 1.00 90.12 274 LEU A CA 1
ATOM 2193 C C . LEU A 1 274 ? 17.139 -19.985 -29.558 1.00 90.12 274 LEU A C 1
ATOM 2195 O O . LEU A 1 274 ? 18.309 -20.333 -29.681 1.00 90.12 274 LEU A O 1
ATOM 2199 N N . TYR A 1 275 ? 16.152 -20.864 -29.384 1.00 91.06 275 TYR A N 1
ATOM 2200 C CA . TYR A 1 275 ? 16.375 -22.308 -29.356 1.00 91.06 275 TYR A CA 1
ATOM 2201 C C . TYR A 1 275 ? 16.801 -22.864 -30.719 1.00 91.06 275 TYR A C 1
ATOM 2203 O O . TYR A 1 275 ? 17.730 -23.666 -30.786 1.00 91.06 275 TYR A O 1
ATOM 2211 N N . ILE A 1 276 ? 16.162 -22.421 -31.806 1.00 89.88 276 ILE A N 1
ATOM 2212 C CA . ILE A 1 276 ? 16.496 -22.856 -33.170 1.00 89.88 276 ILE A CA 1
ATOM 2213 C C . ILE A 1 276 ? 17.896 -22.374 -33.570 1.00 89.88 276 ILE A C 1
ATOM 2215 O O . ILE A 1 276 ? 18.676 -23.149 -34.117 1.00 89.88 276 ILE A O 1
ATOM 2219 N N . LEU A 1 277 ? 18.221 -21.106 -33.297 1.00 91.75 277 LEU A N 1
ATOM 2220 C CA . LEU A 1 277 ? 19.461 -20.475 -33.759 1.00 91.75 277 LEU A CA 1
ATOM 2221 C C . LEU A 1 277 ? 20.643 -20.711 -32.812 1.00 91.75 277 LEU A C 1
ATOM 2223 O O . LEU A 1 277 ? 21.757 -20.957 -33.264 1.00 91.75 277 LEU A O 1
ATOM 2227 N N . GLY A 1 278 ? 20.413 -20.616 -31.502 1.00 87.44 278 GLY A N 1
ATOM 2228 C CA . GLY A 1 278 ? 21.439 -20.780 -30.468 1.00 87.44 278 GLY A CA 1
ATOM 2229 C C . GLY A 1 278 ? 21.575 -22.213 -29.949 1.00 87.44 278 GLY A C 1
ATOM 2230 O O . GLY A 1 278 ? 22.543 -22.531 -29.256 1.00 87.44 278 GLY A O 1
ATOM 2231 N N . GLY A 1 279 ? 20.622 -23.087 -30.275 1.00 89.38 279 GLY A N 1
ATOM 2232 C CA . GLY A 1 279 ? 20.575 -24.459 -29.790 1.00 89.38 279 GLY A CA 1
ATOM 2233 C C . GLY A 1 279 ? 20.121 -24.579 -28.331 1.00 89.38 279 GLY A C 1
ATOM 2234 O O . GLY A 1 279 ? 20.046 -23.613 -27.565 1.00 89.38 279 GLY A O 1
ATOM 2235 N N . ARG A 1 280 ? 19.853 -25.824 -27.918 1.00 91.56 280 ARG A N 1
ATOM 2236 C CA . ARG A 1 280 ? 19.343 -26.154 -26.577 1.00 91.56 280 ARG A CA 1
ATOM 2237 C C . ARG A 1 280 ? 20.241 -25.648 -25.448 1.00 91.56 280 ARG A C 1
ATOM 2239 O O . ARG A 1 280 ? 19.735 -25.164 -24.443 1.00 91.56 280 ARG A O 1
ATOM 2246 N N . THR A 1 281 ? 21.559 -25.753 -25.599 1.00 90.00 281 THR A N 1
ATOM 2247 C CA . THR A 1 281 ? 22.506 -25.384 -24.538 1.00 90.00 281 THR A CA 1
ATOM 2248 C C . THR A 1 281 ? 22.478 -23.886 -24.243 1.00 90.00 281 THR A C 1
ATOM 2250 O O . THR A 1 281 ? 22.430 -23.504 -23.078 1.00 90.00 281 THR A O 1
ATOM 2253 N N . ALA A 1 282 ? 22.456 -23.037 -25.277 1.00 87.06 282 ALA A N 1
ATOM 2254 C CA . ALA A 1 282 ? 22.368 -21.588 -25.097 1.00 87.06 282 ALA A CA 1
ATOM 2255 C C . ALA A 1 282 ? 21.020 -21.186 -24.486 1.00 87.06 282 ALA A C 1
ATOM 2257 O O . ALA A 1 282 ? 20.971 -20.369 -23.567 1.00 87.06 282 ALA A O 1
ATOM 2258 N N . TYR A 1 283 ? 19.938 -21.813 -24.954 1.00 91.75 283 TYR A N 1
ATOM 2259 C CA . TYR A 1 283 ? 18.600 -21.602 -24.419 1.00 91.75 283 TYR A CA 1
ATOM 2260 C C . TYR A 1 283 ? 18.513 -21.919 -22.919 1.00 91.75 283 TYR A C 1
ATOM 2262 O O . TYR A 1 283 ? 18.105 -21.070 -22.128 1.00 91.75 283 TYR A O 1
ATOM 2270 N N . GLU A 1 284 ? 18.941 -23.119 -22.513 1.00 88.00 284 GLU A N 1
ATOM 2271 C CA . GLU A 1 284 ? 18.899 -23.555 -21.113 1.00 88.00 284 GLU A CA 1
ATOM 2272 C C . GLU A 1 284 ? 19.823 -22.723 -20.225 1.00 88.00 284 GLU A C 1
ATOM 2274 O O . GLU A 1 284 ? 19.442 -22.360 -19.114 1.00 88.00 284 GLU A O 1
ATOM 2279 N N . PHE A 1 285 ? 21.010 -22.362 -20.722 1.00 87.69 285 PHE A N 1
ATOM 2280 C CA . PHE A 1 285 ? 21.917 -21.480 -19.996 1.00 87.69 285 PHE A CA 1
ATOM 2281 C C . PHE A 1 285 ? 21.237 -20.149 -19.665 1.00 87.69 285 PHE A C 1
ATOM 2283 O O . PHE A 1 285 ? 21.227 -19.728 -18.511 1.00 87.69 285 PHE A O 1
ATOM 2290 N N . ILE A 1 286 ? 20.614 -19.506 -20.652 1.00 85.50 286 ILE A N 1
ATOM 2291 C CA . ILE A 1 286 ? 19.938 -18.225 -20.447 1.00 85.50 286 ILE A CA 1
ATOM 2292 C C . ILE A 1 286 ? 18.718 -18.391 -19.528 1.00 85.50 286 ILE A C 1
ATOM 2294 O O . ILE A 1 286 ? 18.547 -17.614 -18.590 1.00 85.50 286 ILE A O 1
ATOM 2298 N N . ARG A 1 287 ? 17.903 -19.431 -19.742 1.00 89.56 287 ARG A N 1
ATOM 2299 C CA . ARG A 1 287 ? 16.700 -19.714 -18.941 1.00 89.56 287 ARG A CA 1
ATOM 2300 C C . ARG A 1 287 ? 17.013 -19.926 -17.459 1.00 89.56 287 ARG A C 1
ATOM 2302 O O . ARG A 1 287 ? 16.272 -19.448 -16.606 1.00 89.56 287 ARG A O 1
ATOM 2309 N N . LEU A 1 288 ? 18.088 -20.650 -17.151 1.00 84.50 288 LEU A N 1
ATOM 2310 C CA . LEU A 1 288 ? 18.475 -20.963 -15.773 1.00 84.50 288 LEU A CA 1
ATOM 2311 C C . LEU A 1 288 ? 19.127 -19.775 -15.058 1.00 84.50 288 LEU A C 1
ATOM 2313 O O . LEU A 1 288 ? 18.995 -19.656 -13.843 1.00 84.50 288 LEU A O 1
ATOM 2317 N N . ASN A 1 289 ? 19.816 -18.901 -15.797 1.00 80.12 289 ASN A N 1
ATOM 2318 C CA . ASN A 1 289 ? 20.526 -17.759 -15.217 1.00 80.12 289 ASN A CA 1
ATOM 2319 C C . ASN A 1 289 ? 19.680 -16.480 -15.149 1.00 80.12 289 ASN A C 1
ATOM 2321 O O . ASN A 1 289 ? 20.014 -15.580 -14.381 1.00 80.12 289 ASN A O 1
ATOM 2325 N N . ILE A 1 290 ? 18.587 -16.391 -15.914 1.00 83.94 290 ILE A N 1
ATOM 2326 C CA . ILE A 1 290 ? 17.671 -15.247 -15.890 1.00 83.94 290 ILE A CA 1
ATOM 2327 C C . ILE A 1 290 ? 16.264 -15.736 -15.507 1.00 83.94 290 ILE A C 1
ATOM 2329 O O . ILE A 1 290 ? 15.498 -16.185 -16.366 1.00 83.94 290 ILE A O 1
ATOM 2333 N N . PRO A 1 291 ? 15.898 -15.664 -14.213 1.00 81.50 291 PRO A N 1
ATOM 2334 C CA . PRO A 1 291 ? 14.603 -16.120 -13.724 1.00 81.50 291 PRO A CA 1
ATOM 2335 C C . PRO A 1 291 ? 13.438 -15.479 -14.477 1.00 81.50 291 PRO A C 1
ATOM 2337 O O . PRO A 1 291 ? 13.457 -14.283 -14.759 1.00 81.50 291 PRO A O 1
ATOM 2340 N N . ALA A 1 292 ? 12.414 -16.283 -14.774 1.00 85.56 292 ALA A N 1
ATOM 2341 C CA . ALA A 1 292 ? 11.181 -15.855 -15.436 1.00 85.56 292 ALA A CA 1
ATOM 2342 C C . ALA A 1 292 ? 11.340 -15.241 -16.845 1.00 85.56 292 ALA A C 1
ATOM 2344 O O . ALA A 1 292 ? 10.362 -14.746 -17.401 1.00 85.56 292 ALA A O 1
ATOM 2345 N N . PHE A 1 293 ? 12.531 -15.313 -17.449 1.00 87.00 293 PHE A N 1
ATOM 2346 C CA . PHE A 1 293 ? 12.824 -14.728 -18.761 1.00 87.00 293 PHE A CA 1
ATOM 2347 C C . PHE A 1 293 ? 12.370 -15.596 -19.936 1.00 87.00 293 PHE A C 1
ATOM 2349 O O . PHE A 1 293 ? 11.815 -15.082 -20.903 1.00 87.00 293 PHE A O 1
ATOM 2356 N N . LEU A 1 294 ? 12.562 -16.915 -19.846 1.00 90.56 294 LEU A N 1
ATOM 2357 C CA . LEU A 1 294 ? 12.201 -17.864 -20.902 1.00 90.56 294 LEU A CA 1
ATOM 2358 C C . LEU A 1 294 ? 11.302 -18.983 -20.364 1.00 90.56 294 LEU A C 1
ATOM 2360 O O . LEU A 1 294 ? 11.479 -19.395 -19.212 1.00 90.56 294 LEU A O 1
ATOM 2364 N N . PRO A 1 295 ? 10.366 -19.497 -21.183 1.00 89.31 295 PRO A N 1
ATOM 2365 C CA . PRO A 1 295 ? 9.503 -20.606 -20.800 1.00 89.31 295 PRO A CA 1
ATOM 2366 C C . PRO A 1 295 ? 10.287 -21.892 -20.517 1.00 89.31 295 PRO A C 1
ATOM 2368 O O . PRO A 1 295 ? 11.432 -22.052 -20.912 1.00 89.31 295 PRO A O 1
ATOM 2371 N N . THR A 1 296 ? 9.670 -22.823 -19.788 1.00 81.81 296 THR A N 1
ATOM 2372 C CA . THR A 1 296 ? 10.291 -24.131 -19.476 1.00 81.81 296 THR A CA 1
ATOM 2373 C C . THR A 1 296 ? 9.998 -25.184 -20.550 1.00 81.81 296 THR A C 1
ATOM 2375 O O . THR A 1 296 ? 10.731 -26.160 -20.667 1.00 81.81 296 THR A O 1
ATOM 2378 N N . ALA A 1 297 ? 8.951 -24.970 -21.349 1.00 65.50 297 ALA A N 1
ATOM 2379 C CA . ALA A 1 297 ? 8.608 -25.767 -22.518 1.00 65.50 297 ALA A CA 1
ATOM 2380 C C . ALA A 1 297 ? 8.365 -24.821 -23.703 1.00 65.50 297 ALA A C 1
ATOM 2382 O O . ALA A 1 297 ? 7.689 -23.801 -23.537 1.00 65.50 297 ALA A O 1
ATOM 2383 N N . LEU A 1 298 ? 8.953 -25.154 -24.853 1.00 56.00 298 LEU A N 1
ATOM 2384 C CA . LEU A 1 298 ? 8.703 -24.512 -26.146 1.00 56.00 298 LEU A CA 1
ATOM 2385 C C . LEU A 1 298 ? 7.623 -25.273 -26.909 1.00 56.00 298 LEU A C 1
ATOM 2387 O O . LEU A 1 298 ? 7.664 -26.523 -26.861 1.00 56.00 298 LEU A O 1
#

Organism: NCBI:txid392030

Mean predicted aligned error: 20.92 Å

Solvent-accessible surface area (backbone atoms only — not comparable to full-atom values): 18453 Å² total; per-residue (Å²): 130,81,84,62,90,62,55,47,79,47,70,46,90,85,75,80,49,43,34,42,33,37,80,79,69,52,69,36,70,41,50,75,55,94,95,44,71,44,57,64,63,53,52,57,54,65,39,98,84,40,92,38,64,65,55,52,50,53,48,52,54,52,50,52,57,53,50,59,66,59,66,73,76,76,87,89,80,91,84,85,87,82,89,79,93,78,86,78,89,65,86,72,83,70,81,81,53,82,67,57,65,73,28,44,46,68,62,30,44,52,49,38,31,72,74,51,29,63,70,51,30,52,57,30,56,78,68,69,49,45,30,44,63,59,52,72,72,51,85,64,87,63,60,69,74,73,58,94,48,78,83,48,51,65,56,45,65,72,54,30,46,75,44,98,87,69,50,78,43,72,38,63,70,60,52,53,41,47,51,51,51,51,53,49,52,52,53,50,52,50,48,53,54,46,60,61,48,69,78,59,80,87,65,99,66,95,74,83,76,79,84,76,63,69,68,56,43,73,73,35,62,66,55,48,51,50,51,53,48,50,58,58,45,65,74,41,98,58,86,58,63,67,59,54,53,51,50,51,37,23,52,56,38,70,70,49,95,70,82,78,79,66,75,52,68,70,56,50,52,49,49,49,49,42,32,73,76,57,29,66,67,52,40,51,53,48,35,73,74,35,75,59,70,48,78,96,72,132

Nearest PDB structures (foldseek):
  3mzl-assembly2_E  TM=5.552E-01  e=4.806E+00  Saccharomyces cerevisiae
  1ybx-assembly1_A  TM=3.079E-01  e=4.538E+00  Acetivibrio thermocellus

Secondary structure (DSSP, 8-state):
----TTEEEEE-TTSS-EEEEETTS-EEEEEEETTEEETHHHHHHHSTT---HHHHHHHHHHHHHHHHHHHTTS-----------------------GGGGG-BTHHHHHHHHHHH-HHHHHHHHHTT--BHHHHHH-S-TTGGGGS--HHHHHHHHHHEEE-TTS-EEE-HHHHHHHHHHHHHHHHHHHHHHHHHHHTS-S--S--------HHHHHH-HHHHHHHHHHHHHHTSSS--HHHHHHHHHHHHHHS--SS-----HHHHHHHHHHHHHHHHHHHHHHHHHSTTTS-S--

Sequence (298 aa):
LQENTDYEIIVDINGNKVLIRCQCGATSTLGRKENTYLLSNYLRHLTNQSPCIIVQKKLKNADEIAADNLASSFDTTDVSADKTLIMSDTPSNINLTEQVLSFRNELFYDLVKQQCGTIALELMQVQDISSVDCLLEIGDIFSFLELDSDELISIKRKSGIFLNDGRFVLKKGLKAKVENFINTLHGLNQQYLKSSMRHNSNDSNSSNDLIIPEYLLKKFPFIQTLIVYSNLIMKSKYDFTFLNIILNNMFRNLSTEERGFRYEDVVRQFATSLYILGGRTAYEFIRLNIPAFLPTAL